Protein AF-A0A839V472-F1 (afdb_monomer_lite)

Organism: NCBI:txid1181271

Sequence (350 aa):
MPCLLGAGALWSADAARAADAAAAIPESALASWHAQIASTAKPGIGCFSATYPSLAWQREVCDEPAQIPFGHPAILTQTRNGHTTIQAESSGGSGLTVGNGADYAAQSAGITKTAVGSFPTVSGVTVTAYDYSLQLNTNITASSPACAADGYSSCYVWQQFIYVTTYYPTSGGSQGPHAFIQNWFFADSSDFNSLGCPSGFEDSGYSYTFNGGSYEGCFGNSSAVSAPKVPATSLASAKLTGASVANGKDTVTFTYSNKAYTVTQSDNTLDIASVWKQSEFNIVGDGGGSAATFNKGSSLTVKIALTDGTTTAPTCLSNAGTTGETNNLTLGKCTASGGSTPSISFTESR

Radius of gyration: 24.03 Å; chains: 1; bounding box: 84×84×68 Å

Structure (mmCIF, N/CA/C/O backbone):
data_AF-A0A839V472-F1
#
_entry.id   AF-A0A839V472-F1
#
loop_
_atom_site.group_PDB
_atom_site.id
_atom_site.type_symbol
_atom_site.label_atom_id
_atom_site.label_alt_id
_atom_site.label_comp_id
_atom_site.label_asym_id
_atom_site.label_entity_id
_atom_site.label_seq_id
_atom_site.pdbx_PDB_ins_code
_atom_site.Cartn_x
_atom_site.Cartn_y
_atom_site.Cartn_z
_atom_site.occupancy
_atom_site.B_iso_or_equiv
_atom_site.auth_seq_id
_atom_site.auth_comp_id
_atom_site.auth_asym_id
_atom_site.auth_atom_id
_atom_site.pdbx_PDB_model_num
ATOM 1 N N . MET A 1 1 ? -64.188 -56.885 40.786 1.00 35.97 1 MET A N 1
ATOM 2 C CA . MET A 1 1 ? -63.101 -57.628 40.107 1.00 35.97 1 MET A CA 1
ATOM 3 C C . MET A 1 1 ? -63.317 -57.503 38.608 1.00 35.97 1 MET A C 1
ATOM 5 O O . MET A 1 1 ? -64.427 -57.843 38.214 1.00 35.97 1 MET A O 1
ATOM 9 N N . PRO A 1 2 ? -62.338 -57.096 37.774 1.00 42.03 2 PRO A N 1
ATOM 10 C CA . PRO A 1 2 ? -61.102 -56.300 37.970 1.00 42.03 2 PRO A CA 1
ATOM 11 C C . PRO A 1 2 ? -61.297 -54.846 37.428 1.00 42.03 2 PRO A C 1
ATOM 13 O O . PRO A 1 2 ? -62.283 -54.599 36.749 1.00 42.03 2 PRO A O 1
ATOM 16 N N . CYS A 1 3 ? -60.586 -53.767 37.792 1.00 36.88 3 CYS A N 1
ATOM 17 C CA . CYS A 1 3 ? -59.160 -53.450 38.011 1.00 36.88 3 CYS A CA 1
ATOM 18 C C . CYS A 1 3 ? -58.335 -53.286 36.714 1.00 36.88 3 CYS A C 1
ATOM 20 O O . CYS A 1 3 ? -58.115 -54.289 36.050 1.00 36.88 3 CYS A O 1
ATOM 22 N N . LEU A 1 4 ? -57.900 -52.045 36.406 1.00 36.66 4 LEU A N 1
ATOM 23 C CA . LEU A 1 4 ? -56.669 -51.589 35.697 1.00 36.66 4 LEU A CA 1
ATOM 24 C C . LEU A 1 4 ? -56.856 -50.085 35.339 1.00 36.66 4 LEU A C 1
ATOM 26 O O . LEU A 1 4 ? -57.744 -49.755 34.562 1.00 36.66 4 LEU A O 1
ATOM 30 N N . LEU A 1 5 ? -56.286 -49.121 36.090 1.00 37.16 5 LEU A N 1
ATOM 31 C CA . LEU A 1 5 ? -54.948 -48.498 35.903 1.00 37.16 5 LEU A CA 1
ATOM 32 C C . LEU A 1 5 ? 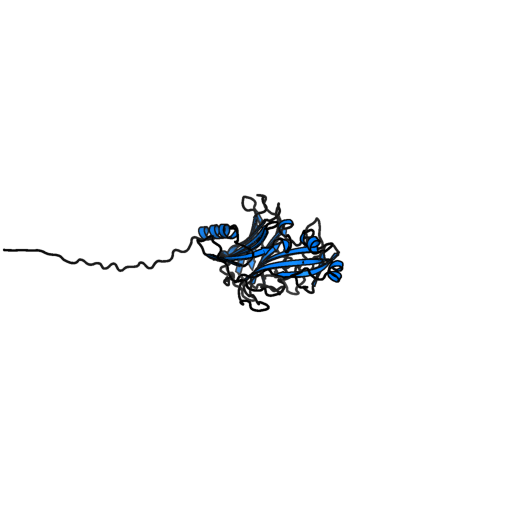-54.789 -47.966 34.459 1.00 37.16 5 LEU A C 1
ATOM 34 O O . LEU A 1 5 ? -54.816 -48.758 33.533 1.00 37.16 5 LEU A O 1
ATOM 38 N N . GLY A 1 6 ? -54.679 -46.675 34.133 1.00 39.19 6 GLY A N 1
ATOM 39 C CA . GLY A 1 6 ? -53.990 -45.562 34.781 1.00 39.19 6 GLY A CA 1
ATOM 40 C C . GLY A 1 6 ? -52.863 -45.096 33.845 1.00 39.19 6 GLY A C 1
ATOM 41 O O . GLY A 1 6 ? -51.883 -45.814 33.709 1.00 39.19 6 GLY A O 1
ATOM 42 N N . ALA A 1 7 ? -52.994 -43.930 33.204 1.00 40.28 7 ALA A N 1
ATOM 43 C CA . ALA A 1 7 ? -51.871 -43.170 32.637 1.00 40.28 7 ALA A CA 1
ATOM 44 C C . ALA A 1 7 ? -52.326 -41.734 32.333 1.00 40.28 7 ALA A C 1
ATOM 46 O O . ALA A 1 7 ? -53.012 -41.476 31.346 1.00 40.28 7 ALA A O 1
ATOM 47 N N . GLY A 1 8 ? -51.969 -40.802 33.217 1.00 37.75 8 GLY A N 1
ATOM 48 C CA . GLY A 1 8 ? -52.041 -39.376 32.923 1.00 37.75 8 GLY A CA 1
ATOM 49 C C . GLY A 1 8 ? -50.936 -39.002 31.941 1.00 37.75 8 GLY A C 1
ATOM 50 O O . GLY A 1 8 ? -49.774 -39.334 32.168 1.00 37.75 8 GLY A O 1
ATOM 51 N N . ALA A 1 9 ? -51.287 -38.305 30.864 1.00 40.94 9 ALA A N 1
ATOM 52 C CA . ALA A 1 9 ? -50.304 -37.598 30.059 1.00 40.94 9 ALA A CA 1
ATOM 53 C C . ALA A 1 9 ? -50.029 -36.250 30.737 1.00 40.94 9 ALA A C 1
ATOM 55 O O . ALA A 1 9 ? -50.834 -35.319 30.689 1.00 40.94 9 ALA A O 1
ATOM 56 N N . LEU A 1 10 ? -48.902 -36.215 31.445 1.00 39.78 10 LEU A N 1
ATOM 57 C CA . LEU A 1 10 ? -48.263 -35.011 31.952 1.00 39.78 10 LEU A CA 1
ATOM 58 C C . LEU A 1 10 ? -47.870 -34.096 30.789 1.00 39.78 10 LEU A C 1
ATOM 60 O O . LEU A 1 10 ? -47.625 -34.535 29.668 1.00 39.78 10 LEU A O 1
ATOM 64 N N . TRP A 1 11 ? -47.835 -32.808 31.096 1.00 42.03 11 TRP A N 1
ATOM 65 C CA . TRP A 1 11 ? -47.524 -31.724 30.184 1.00 42.03 11 TRP A CA 1
ATOM 66 C C . TRP A 1 11 ? -46.157 -31.910 29.519 1.00 42.03 11 TRP A C 1
ATOM 68 O O . TRP A 1 11 ? -45.194 -32.341 30.147 1.00 42.03 11 TRP A O 1
ATOM 78 N N . SER A 1 12 ? -46.041 -31.477 28.269 1.00 39.59 12 SER A N 1
ATOM 79 C CA . SER A 1 12 ? -44.763 -31.027 27.715 1.00 39.59 12 SER A CA 1
ATOM 80 C C . SER A 1 12 ? -45.014 -29.711 26.997 1.00 39.59 12 SER A C 1
ATOM 82 O O . SER A 1 12 ? -45.165 -29.640 25.781 1.00 39.59 12 SER A O 1
ATOM 84 N N . ALA A 1 13 ? -45.138 -28.659 27.804 1.00 48.12 13 ALA A N 1
ATOM 85 C CA . ALA A 1 13 ? -44.849 -27.311 27.362 1.00 48.12 13 ALA A CA 1
ATOM 86 C C . ALA A 1 13 ? -43.323 -27.176 27.337 1.00 48.12 13 ALA A C 1
ATOM 88 O O . ALA A 1 13 ? -42.741 -26.800 28.339 1.00 48.12 13 ALA A O 1
ATOM 89 N N . ASP A 1 14 ? -42.698 -27.526 26.216 1.00 41.81 14 ASP A N 1
ATOM 90 C CA . ASP A 1 14 ? -41.304 -27.176 25.921 1.00 41.81 14 ASP A CA 1
ATOM 91 C C . ASP A 1 14 ? -41.132 -27.030 24.404 1.00 41.81 14 ASP A C 1
ATOM 93 O O . ASP A 1 14 ? -40.399 -27.746 23.733 1.00 41.81 14 ASP A O 1
ATOM 97 N N . ALA A 1 15 ? -41.853 -26.059 23.845 1.00 39.09 15 ALA A N 1
ATOM 98 C CA . ALA A 1 15 ? -41.446 -25.396 22.611 1.00 39.09 15 ALA A CA 1
ATOM 99 C C . ALA A 1 15 ? -40.893 -24.010 22.977 1.00 39.09 15 ALA A C 1
ATOM 101 O O . ALA A 1 15 ? -41.366 -22.977 22.508 1.00 39.09 15 ALA A O 1
ATOM 102 N N . ALA A 1 16 ? -39.927 -23.980 23.897 1.00 36.22 16 ALA A N 1
ATOM 103 C CA . ALA A 1 16 ? -39.205 -22.775 24.263 1.00 36.22 16 ALA A CA 1
ATOM 104 C C . ALA A 1 16 ? -37.823 -22.784 23.597 1.00 36.22 16 ALA A C 1
ATOM 106 O O . ALA A 1 16 ? -36.930 -23.523 23.988 1.00 36.22 16 ALA A O 1
ATOM 107 N N . ARG A 1 17 ? -37.675 -21.892 22.610 1.00 44.50 17 ARG A N 1
ATOM 108 C CA . ARG A 1 17 ? -36.425 -21.236 22.188 1.00 44.50 17 ARG A CA 1
ATOM 109 C C . ARG A 1 17 ? -35.233 -22.158 21.895 1.00 44.50 17 ARG A C 1
ATOM 111 O O . ARG A 1 17 ? -34.309 -22.265 22.688 1.00 44.50 17 ARG A O 1
ATOM 118 N N . ALA A 1 18 ? -35.149 -22.592 20.644 1.00 37.94 18 ALA A N 1
ATOM 119 C CA . ALA A 1 18 ? -33.876 -22.584 19.929 1.00 37.94 18 ALA A CA 1
ATOM 120 C C . ALA A 1 18 ? -33.970 -21.534 18.814 1.00 37.94 18 ALA A C 1
ATOM 122 O O . ALA A 1 18 ? -34.061 -21.843 17.632 1.00 37.94 18 ALA A O 1
ATOM 123 N N . ALA A 1 19 ? -34.039 -20.261 19.211 1.00 37.53 19 ALA A N 1
ATOM 124 C CA . ALA A 1 19 ? -33.525 -19.222 18.335 1.00 37.53 19 ALA A CA 1
ATOM 125 C C . ALA A 1 19 ? -32.007 -19.362 18.435 1.00 37.53 19 ALA A C 1
ATOM 127 O O . ALA A 1 19 ? -31.431 -18.954 19.445 1.00 37.53 19 ALA A O 1
ATOM 128 N N . ASP A 1 20 ? -31.396 -20.018 17.448 1.00 37.34 20 ASP A N 1
ATOM 129 C CA . ASP A 1 20 ? -29.955 -19.964 17.232 1.00 37.34 20 ASP A CA 1
ATOM 130 C C . ASP A 1 20 ? -29.585 -18.488 17.075 1.00 37.34 20 ASP A C 1
ATOM 132 O O . ASP A 1 20 ? -29.710 -17.881 16.010 1.00 37.34 20 ASP A O 1
ATOM 136 N N . ALA A 1 21 ? -29.178 -17.870 18.180 1.00 39.03 21 ALA A N 1
ATOM 137 C CA . ALA A 1 21 ? -28.347 -16.694 18.119 1.00 39.03 21 ALA A CA 1
ATOM 138 C C . ALA A 1 21 ? -27.044 -17.180 17.487 1.00 39.03 21 ALA A C 1
ATOM 140 O O . ALA A 1 21 ? -26.237 -17.810 18.168 1.00 39.03 21 ALA A O 1
ATOM 141 N N . ALA A 1 22 ? -26.872 -16.956 16.182 1.00 46.12 22 ALA A N 1
ATOM 142 C CA . ALA A 1 22 ? -25.586 -17.135 15.528 1.00 46.12 22 ALA A CA 1
ATOM 143 C C . ALA A 1 22 ? -24.548 -16.394 16.379 1.00 46.12 22 ALA A C 1
ATOM 145 O O . ALA A 1 22 ? -24.574 -15.165 16.466 1.00 46.12 22 ALA A O 1
ATOM 146 N N . ALA A 1 23 ? -23.720 -17.145 17.106 1.00 58.69 23 ALA A N 1
ATOM 147 C CA . ALA A 1 23 ? -22.752 -16.561 18.013 1.00 58.69 23 ALA A CA 1
ATOM 148 C C . ALA A 1 23 ? -21.847 -15.631 17.198 1.00 58.69 23 ALA A C 1
ATOM 150 O O . ALA A 1 23 ? -21.310 -16.033 16.162 1.00 58.69 23 ALA A O 1
ATOM 151 N N . ALA A 1 24 ? -21.712 -14.379 17.637 1.00 79.62 24 ALA A N 1
ATOM 152 C CA . ALA A 1 24 ? -20.799 -13.440 17.004 1.00 79.62 24 ALA A CA 1
ATOM 153 C C . ALA A 1 24 ? -19.385 -14.046 16.995 1.00 79.62 24 ALA A C 1
ATOM 155 O O . ALA A 1 24 ? -18.921 -14.560 18.016 1.00 79.62 24 ALA A O 1
ATOM 156 N N . ILE A 1 25 ? -18.717 -14.020 15.839 1.00 85.69 25 ILE A N 1
ATOM 157 C CA . ILE A 1 25 ? -17.367 -14.577 15.699 1.00 85.69 25 ILE A CA 1
ATOM 158 C C . ILE A 1 25 ? -16.429 -13.762 16.605 1.00 85.69 25 ILE A C 1
ATOM 160 O O . ILE A 1 25 ? -16.424 -12.533 16.495 1.00 85.69 25 ILE A O 1
ATOM 164 N N . PRO A 1 26 ? -15.629 -14.399 17.482 1.00 90.44 26 PRO A N 1
ATOM 165 C CA . PRO A 1 26 ? -14.686 -13.674 18.324 1.00 90.44 26 PRO A CA 1
ATOM 166 C C . PRO A 1 26 ? -13.726 -12.824 17.485 1.00 90.44 26 PRO A C 1
ATOM 168 O O . PRO A 1 26 ? -13.141 -13.313 16.516 1.00 90.44 26 PRO A O 1
ATOM 171 N N . GLU A 1 27 ? -13.507 -11.571 17.881 1.00 87.06 27 GLU A N 1
ATOM 172 C CA . GLU A 1 27 ? -12.625 -10.639 17.164 1.00 87.06 27 GLU A CA 1
ATOM 173 C C . GLU A 1 27 ? -11.202 -11.194 17.004 1.00 87.06 27 GLU A C 1
ATOM 175 O O . GLU A 1 27 ? -10.600 -11.090 15.936 1.00 87.06 27 GLU A O 1
ATOM 180 N N . SER A 1 28 ? -10.687 -11.883 18.026 1.00 90.06 28 SER A N 1
ATOM 181 C CA . SER A 1 28 ? -9.382 -12.551 17.973 1.00 90.06 28 SER A CA 1
ATOM 182 C C . SER A 1 28 ? -9.322 -13.671 16.927 1.00 90.06 28 SER A C 1
ATOM 184 O O . SER A 1 28 ? -8.286 -13.855 16.283 1.00 90.06 28 SER A O 1
ATOM 186 N N . ALA A 1 29 ? -10.428 -14.389 16.708 1.00 94.00 29 ALA A N 1
ATOM 187 C CA . ALA A 1 29 ? -10.523 -15.421 15.681 1.00 94.00 29 ALA A CA 1
ATOM 188 C C . ALA A 1 29 ? -10.538 -14.804 14.275 1.00 94.00 29 ALA A C 1
ATOM 190 O O . ALA A 1 29 ? -9.833 -15.297 13.395 1.00 94.00 29 AL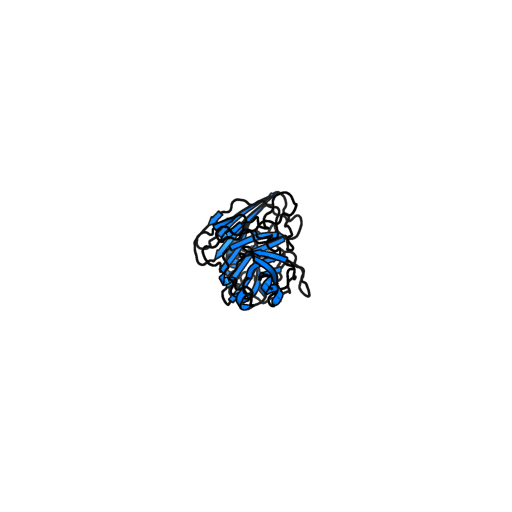A A O 1
ATOM 191 N N . LEU A 1 30 ? -11.264 -13.697 14.077 1.00 94.06 30 LEU A N 1
ATOM 192 C CA . LEU A 1 30 ? -11.241 -12.944 12.816 1.00 94.06 30 LEU A CA 1
ATOM 193 C C . LEU A 1 30 ? -9.862 -12.344 12.541 1.00 94.06 30 LEU A C 1
ATOM 195 O O . LEU A 1 30 ? -9.348 -12.487 11.437 1.00 94.06 30 LEU A O 1
ATOM 199 N N . ALA A 1 31 ? -9.221 -11.743 13.545 1.00 92.44 31 ALA A N 1
ATOM 200 C CA . ALA A 1 31 ? -7.889 -11.169 13.403 1.00 92.44 31 ALA A CA 1
ATOM 201 C C . ALA A 1 31 ? -6.844 -12.226 13.011 1.00 92.44 31 ALA A C 1
ATOM 203 O O . ALA A 1 31 ? -6.008 -11.960 12.143 1.00 92.44 31 ALA A O 1
ATOM 204 N N . SER A 1 32 ? -6.911 -13.418 13.617 1.00 95.12 32 SER A N 1
ATOM 205 C CA . SER A 1 32 ? -6.059 -14.556 13.255 1.00 95.12 32 SER A CA 1
ATOM 206 C C . SER A 1 32 ? -6.368 -15.068 11.848 1.00 95.12 32 SER A C 1
ATOM 208 O O . SER A 1 32 ? -5.450 -15.278 11.057 1.00 95.12 32 SER A O 1
ATOM 210 N N . TRP A 1 33 ? -7.650 -15.207 11.502 1.00 97.56 33 TRP A N 1
ATOM 211 C CA . TRP A 1 33 ? -8.065 -15.635 10.171 1.00 97.56 33 TRP A CA 1
ATOM 212 C C . TRP A 1 33 ? -7.627 -14.649 9.083 1.00 97.56 33 TRP A C 1
ATOM 214 O O . TRP A 1 33 ? -7.091 -15.098 8.079 1.00 97.56 33 TRP A O 1
ATOM 224 N N . HIS A 1 34 ? -7.741 -13.330 9.292 1.00 97.00 34 HIS A N 1
ATOM 225 C CA . HIS A 1 34 ? -7.233 -12.309 8.359 1.00 97.00 34 HIS A CA 1
ATOM 226 C C . HIS A 1 34 ? -5.738 -12.475 8.079 1.00 97.00 34 HIS A C 1
ATOM 228 O O . HIS A 1 34 ? -5.319 -12.415 6.927 1.00 97.00 34 HIS A O 1
ATOM 234 N N . ALA A 1 35 ? -4.933 -12.715 9.118 1.00 95.00 35 ALA A N 1
ATOM 235 C CA . ALA A 1 35 ? -3.497 -12.936 8.954 1.00 95.00 35 ALA A CA 1
ATOM 236 C C . ALA A 1 35 ? -3.199 -14.237 8.180 1.00 95.00 35 ALA A C 1
ATOM 238 O O . ALA A 1 35 ? -2.324 -14.272 7.310 1.00 95.00 35 ALA A O 1
ATOM 239 N N . GLN A 1 36 ? -3.952 -15.304 8.457 1.00 97.06 36 GLN A N 1
ATOM 240 C CA . GLN A 1 36 ? -3.800 -16.592 7.778 1.00 97.06 36 GLN A CA 1
ATOM 241 C C . GLN A 1 36 ? -4.255 -16.533 6.315 1.00 97.06 36 GLN A C 1
ATOM 243 O O . GLN A 1 36 ? -3.524 -16.972 5.430 1.00 97.06 36 GLN A O 1
ATOM 248 N N . ILE A 1 37 ? -5.421 -15.954 6.017 1.00 97.88 37 ILE A N 1
ATOM 249 C CA . ILE A 1 37 ? -5.928 -15.872 4.641 1.00 97.88 37 ILE A CA 1
ATOM 250 C C . ILE A 1 37 ? -5.031 -14.974 3.781 1.00 97.88 37 ILE A C 1
ATOM 252 O O . ILE A 1 37 ? -4.690 -15.350 2.662 1.00 97.88 37 ILE A O 1
ATOM 256 N N . ALA A 1 38 ? -4.536 -13.852 4.320 1.00 95.69 38 ALA A N 1
ATOM 257 C CA . ALA A 1 38 ? -3.613 -12.971 3.605 1.00 95.69 38 ALA A CA 1
ATOM 258 C C . ALA A 1 38 ? -2.273 -13.651 3.265 1.00 95.69 38 ALA A C 1
ATOM 260 O O . ALA A 1 38 ? -1.707 -13.372 2.210 1.00 95.69 38 ALA A O 1
ATOM 261 N N . SER A 1 39 ? -1.795 -14.584 4.095 1.00 94.44 39 SER A N 1
ATOM 262 C CA . SER A 1 39 ? -0.573 -15.365 3.832 1.00 94.44 39 SER A CA 1
ATOM 263 C C . SER A 1 39 ? -0.819 -16.662 3.050 1.00 94.44 39 SER A C 1
ATOM 265 O O . SER A 1 39 ? 0.125 -17.260 2.534 1.00 94.44 39 SER A O 1
ATOM 267 N N . THR A 1 40 ? -2.076 -17.087 2.903 1.00 96.62 40 THR A N 1
ATOM 268 C CA . THR A 1 40 ? -2.431 -18.289 2.142 1.00 96.62 40 THR A CA 1
ATOM 269 C C . THR A 1 40 ? -2.154 -18.078 0.654 1.00 96.62 40 THR A C 1
ATOM 271 O O . THR A 1 40 ? -2.543 -17.058 0.076 1.00 96.62 40 THR A O 1
ATOM 274 N N . ALA A 1 41 ? -1.493 -19.056 0.028 1.00 94.25 41 ALA A N 1
ATOM 275 C CA . ALA A 1 41 ? -1.113 -19.012 -1.380 1.00 94.25 41 ALA A CA 1
ATOM 276 C C . ALA A 1 41 ? -2.332 -18.812 -2.296 1.00 94.25 41 ALA A C 1
ATOM 278 O O . ALA A 1 41 ? -3.347 -19.498 -2.162 1.00 94.25 41 ALA A O 1
ATOM 279 N N . LYS A 1 42 ? -2.222 -17.876 -3.247 1.00 93.88 42 LYS A N 1
ATOM 280 C CA . LYS A 1 42 ? -3.294 -17.574 -4.204 1.00 93.88 42 LYS A CA 1
ATOM 281 C C . LYS A 1 42 ? -3.200 -18.512 -5.415 1.00 93.88 42 LYS A C 1
ATOM 283 O O . LYS A 1 42 ? -2.089 -18.685 -5.932 1.00 93.88 42 LYS A O 1
ATOM 288 N N . PRO A 1 43 ? -4.323 -19.056 -5.930 1.00 92.38 43 PRO A N 1
ATOM 289 C CA . PRO A 1 43 ? -4.309 -20.078 -6.984 1.00 92.38 43 PRO A CA 1
ATOM 290 C C . PRO A 1 43 ? -3.633 -19.679 -8.305 1.00 92.38 43 PRO A C 1
ATOM 292 O O . PRO A 1 43 ? -3.183 -20.539 -9.051 1.00 92.38 43 PRO A O 1
ATOM 295 N N . GLY A 1 44 ? -3.565 -18.389 -8.632 1.00 94.00 44 GLY A N 1
ATOM 296 C CA . GLY A 1 44 ? -3.084 -17.904 -9.928 1.00 94.00 44 GLY A CA 1
ATOM 297 C C . GLY A 1 44 ? -2.994 -16.384 -9.947 1.00 94.00 44 GLY A C 1
ATOM 298 O O . GLY A 1 44 ? -3.076 -15.790 -8.875 1.00 94.00 44 GLY A O 1
ATOM 299 N N . ILE A 1 45 ? -2.776 -15.805 -11.126 1.00 96.00 45 ILE A N 1
ATOM 300 C CA . ILE A 1 45 ? -3.089 -14.395 -11.400 1.00 96.00 45 ILE A CA 1
ATOM 301 C C . ILE A 1 45 ? -4.620 -14.264 -11.502 1.00 96.00 45 ILE A C 1
ATOM 303 O O . ILE A 1 45 ? -5.296 -15.205 -11.945 1.00 96.00 45 ILE A O 1
ATOM 307 N N . GLY A 1 46 ? -5.165 -13.132 -11.062 1.00 96.38 46 GLY A N 1
ATOM 308 C CA . GLY A 1 46 ? -6.597 -12.827 -11.091 1.00 96.38 46 GLY A CA 1
ATOM 309 C C . GLY A 1 46 ? -7.205 -12.581 -9.711 1.00 96.38 46 GLY A C 1
ATOM 310 O O . GLY A 1 46 ? -6.487 -12.335 -8.737 1.00 96.38 46 GLY A O 1
ATOM 311 N N . CYS A 1 47 ? -8.535 -12.645 -9.661 1.00 97.75 47 CYS A N 1
ATOM 312 C CA . CYS A 1 47 ? -9.356 -12.195 -8.542 1.00 97.75 47 CYS A CA 1
ATOM 313 C C . CYS A 1 47 ? -9.942 -13.369 -7.762 1.00 97.75 47 CYS A C 1
ATOM 315 O O . CYS A 1 47 ? -10.370 -14.375 -8.340 1.00 97.75 47 CYS A O 1
ATOM 317 N N . PHE A 1 48 ? -9.949 -13.244 -6.438 1.00 98.31 48 PHE A N 1
ATOM 318 C CA . PHE A 1 48 ? -10.431 -14.287 -5.545 1.00 98.31 48 PHE A CA 1
ATOM 319 C C . PHE A 1 48 ? -11.100 -13.705 -4.302 1.00 98.31 48 PHE A C 1
ATOM 321 O O . PHE A 1 48 ? -10.756 -12.613 -3.846 1.00 98.31 48 PHE A O 1
ATOM 328 N N . SER A 1 49 ? -11.999 -14.481 -3.702 1.00 98.25 49 SER A N 1
ATOM 329 C CA . SER A 1 49 ? -12.578 -14.191 -2.395 1.00 98.25 49 SER A CA 1
ATOM 330 C C . SER A 1 49 ? -12.503 -15.395 -1.458 1.00 98.25 49 SER A C 1
ATOM 332 O O . SER A 1 49 ? -12.307 -16.538 -1.876 1.00 98.25 49 SER A O 1
ATOM 334 N N . ALA A 1 50 ? -12.622 -15.147 -0.160 1.00 98.31 50 ALA A N 1
ATOM 335 C CA . ALA A 1 50 ? -12.765 -16.184 0.852 1.00 98.31 50 ALA A CA 1
ATOM 336 C C . ALA A 1 50 ? -13.677 -15.695 1.980 1.00 98.31 50 ALA A C 1
ATOM 338 O O . ALA A 1 50 ? -13.797 -14.496 2.235 1.00 98.31 50 ALA A O 1
ATOM 339 N N . THR A 1 51 ? -14.327 -16.634 2.667 1.00 97.88 51 THR A N 1
ATOM 340 C CA . THR A 1 51 ? -15.202 -16.352 3.813 1.00 97.88 51 THR A CA 1
ATOM 341 C C . THR A 1 51 ? -14.810 -17.244 4.987 1.00 97.88 51 THR A C 1
ATOM 343 O O . THR A 1 51 ? -14.618 -18.450 4.818 1.00 97.88 51 THR A O 1
ATOM 346 N N . TYR A 1 52 ? -14.704 -16.654 6.178 1.00 96.75 52 TYR A N 1
ATOM 347 C CA . TYR A 1 52 ? -14.426 -17.368 7.423 1.00 96.75 52 TYR A CA 1
ATOM 348 C C . TYR A 1 52 ? -15.416 -18.532 7.632 1.00 96.75 52 TYR A C 1
ATOM 350 O O . TYR A 1 52 ? -16.610 -18.362 7.374 1.00 96.75 52 TYR A O 1
ATOM 358 N N . PRO A 1 53 ? -14.969 -19.692 8.149 1.00 96.25 53 PRO A N 1
ATOM 359 C CA . PRO A 1 53 ? -13.610 -19.993 8.618 1.00 96.25 53 PRO A CA 1
ATOM 360 C C . PRO A 1 53 ? -12.664 -20.519 7.529 1.00 96.25 53 PRO A C 1
ATOM 362 O O . PRO A 1 53 ? -11.534 -20.895 7.834 1.00 96.25 53 PRO A O 1
ATOM 365 N N . SER A 1 54 ? -13.101 -20.582 6.269 1.00 97.25 54 SER A N 1
ATOM 366 C CA . SER A 1 54 ? -12.314 -21.177 5.188 1.00 97.25 54 SER A CA 1
ATOM 367 C C . SER A 1 54 ? -11.071 -20.351 4.859 1.00 97.25 54 SER A C 1
ATOM 369 O O . SER A 1 54 ? -11.134 -19.125 4.786 1.00 97.25 54 SER A O 1
ATOM 371 N N . LEU A 1 55 ? -9.953 -21.030 4.598 1.00 97.31 55 LEU A N 1
ATOM 372 C CA . LEU A 1 55 ? -8.754 -20.437 3.995 1.00 97.31 55 LEU A CA 1
ATOM 373 C C . LEU A 1 55 ? -8.671 -20.688 2.478 1.00 97.31 55 LEU A C 1
ATOM 375 O O . LEU A 1 55 ? -7.697 -20.316 1.833 1.00 97.31 55 LEU A O 1
ATOM 379 N N . ALA A 1 56 ? -9.680 -21.338 1.893 1.00 97.38 56 ALA A N 1
ATOM 380 C CA . ALA A 1 56 ? -9.689 -21.660 0.474 1.00 97.38 56 ALA A CA 1
ATOM 381 C C . ALA A 1 56 ? -10.203 -20.481 -0.361 1.00 97.38 56 ALA A C 1
ATOM 383 O O . ALA A 1 56 ? -11.382 -20.124 -0.285 1.00 97.38 56 ALA A O 1
ATOM 384 N N . TRP A 1 57 ? -9.324 -19.940 -1.203 1.00 98.12 57 TRP A N 1
ATOM 385 C CA . TRP A 1 57 ? -9.656 -18.929 -2.202 1.00 98.12 57 TRP A CA 1
ATOM 386 C C . TRP A 1 57 ? -10.623 -19.474 -3.257 1.00 98.12 57 TRP A C 1
ATOM 388 O O . TRP A 1 57 ? -10.337 -20.471 -3.922 1.00 98.12 57 TRP A O 1
ATOM 398 N N . GLN A 1 58 ? -11.748 -18.791 -3.428 1.00 98.00 58 GLN A N 1
ATOM 399 C CA . GLN A 1 58 ? -12.703 -18.999 -4.510 1.00 98.00 58 GLN A CA 1
ATOM 400 C C . GLN A 1 58 ? -12.412 -18.002 -5.623 1.00 98.00 58 GLN A C 1
ATOM 402 O O . GLN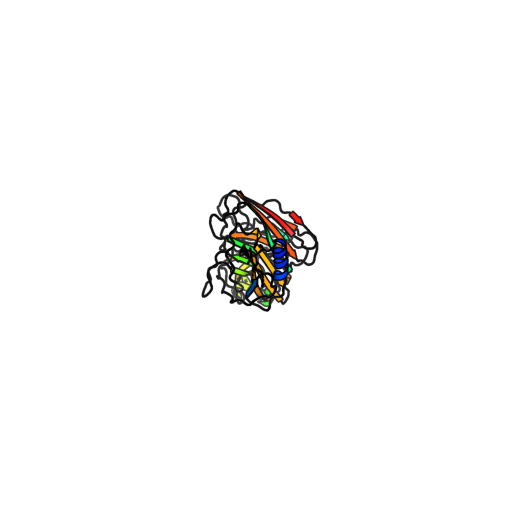 A 1 58 ? -12.153 -16.835 -5.348 1.00 98.00 58 GLN A O 1
ATOM 407 N N . ARG A 1 59 ? -12.409 -18.462 -6.875 1.00 97.56 59 ARG A N 1
ATOM 408 C CA . ARG A 1 59 ? -12.179 -17.591 -8.031 1.00 97.56 59 ARG A CA 1
ATOM 409 C C . ARG A 1 59 ? -13.374 -16.662 -8.226 1.00 97.56 59 ARG A C 1
ATOM 411 O O . ARG A 1 59 ? -14.504 -17.132 -8.247 1.00 97.56 59 ARG A O 1
ATOM 418 N N . GLU A 1 60 ? -13.082 -15.387 -8.442 1.00 95.75 60 GLU A N 1
ATOM 419 C CA . GLU A 1 60 ? -14.052 -14.359 -8.809 1.00 95.75 60 GLU A CA 1
ATOM 420 C C . GLU A 1 60 ? -13.836 -13.917 -10.258 1.00 95.75 60 GLU A C 1
ATOM 422 O O . GLU A 1 60 ? -12.769 -14.139 -10.847 1.00 95.75 60 GLU A O 1
ATOM 427 N N . VAL A 1 61 ? -14.854 -13.279 -10.831 1.00 92.31 61 VAL A N 1
ATOM 428 C CA . VAL A 1 61 ? -14.684 -12.506 -12.063 1.00 92.31 61 VAL A CA 1
ATOM 429 C C . VAL A 1 61 ? -13.952 -11.219 -11.700 1.00 92.31 61 VAL A C 1
ATOM 431 O O . VAL A 1 61 ? -14.305 -10.557 -10.728 1.00 92.31 61 VAL A O 1
ATOM 434 N N . CYS A 1 62 ? -12.904 -10.906 -12.453 1.00 93.31 62 CYS A N 1
ATOM 435 C CA . CYS A 1 62 ? -12.227 -9.628 -12.326 1.00 93.31 62 CYS A CA 1
ATOM 436 C C . CYS A 1 62 ? -12.990 -8.539 -13.076 1.00 93.31 62 CYS A C 1
ATOM 438 O O . CYS A 1 62 ? -13.456 -8.780 -14.190 1.00 93.31 62 CYS A O 1
ATOM 440 N N . ASP A 1 63 ? -13.037 -7.348 -12.493 1.00 89.38 63 ASP A N 1
ATOM 441 C CA . ASP A 1 63 ? -13.474 -6.131 -13.166 1.00 89.38 63 ASP A CA 1
ATOM 442 C C . ASP A 1 63 ? -12.274 -5.403 -13.798 1.00 89.38 63 ASP A C 1
ATOM 444 O O . ASP A 1 63 ? -11.122 -5.574 -13.378 1.00 89.38 63 ASP A O 1
ATOM 448 N N . GLU A 1 64 ? -12.556 -4.577 -14.807 1.00 80.94 64 GLU A N 1
ATOM 449 C CA . GLU A 1 64 ? -11.569 -3.709 -15.460 1.00 80.94 64 GLU A CA 1
ATOM 450 C C . GLU A 1 64 ? -11.453 -2.363 -14.718 1.00 80.94 64 GLU A C 1
ATOM 452 O O . GLU A 1 64 ? -12.481 -1.704 -14.511 1.00 80.94 64 GLU A O 1
ATOM 457 N N . PRO A 1 65 ? -10.242 -1.953 -14.290 1.00 68.50 65 PRO A N 1
ATOM 458 C CA . PRO A 1 65 ? -9.940 -0.668 -13.648 1.00 68.50 65 PRO A CA 1
ATOM 459 C C . PRO A 1 65 ? -10.532 0.541 -14.331 1.00 68.50 65 PRO A C 1
ATOM 461 O O . PRO A 1 65 ? -10.453 0.701 -15.548 1.00 68.50 65 PRO A O 1
ATOM 464 N N . ALA A 1 66 ? -11.011 1.472 -13.508 1.00 64.50 66 ALA A N 1
ATOM 465 C CA . ALA A 1 66 ? -10.995 2.870 -13.891 1.00 64.50 66 ALA A CA 1
ATOM 466 C C . ALA A 1 66 ? -9.553 3.243 -14.278 1.00 64.50 66 ALA A C 1
ATOM 468 O O . ALA A 1 66 ? -8.662 3.163 -13.435 1.00 64.50 66 ALA A O 1
ATOM 469 N N . GLN A 1 67 ? -9.310 3.665 -15.519 1.00 65.69 67 GLN A N 1
ATOM 470 C CA . GLN A 1 67 ? -8.025 4.244 -15.932 1.00 65.69 67 GLN A CA 1
ATOM 471 C C . GLN A 1 67 ? -7.952 5.701 -15.459 1.00 65.69 67 GLN A C 1
ATOM 473 O O . GLN A 1 67 ? -7.891 6.643 -16.242 1.00 65.69 67 GLN A O 1
ATOM 478 N N . ILE A 1 68 ? -8.079 5.888 -14.145 1.00 66.44 68 ILE A N 1
ATOM 479 C CA . ILE A 1 68 ? -7.887 7.172 -13.483 1.00 66.44 68 ILE A CA 1
ATOM 480 C C . ILE A 1 68 ? -6.665 7.006 -12.579 1.00 66.44 68 ILE A C 1
ATOM 482 O O . ILE A 1 68 ? -6.637 6.068 -11.769 1.00 66.44 68 ILE A O 1
ATOM 486 N N . PRO A 1 69 ? -5.656 7.882 -12.695 1.00 64.62 69 PRO A N 1
ATOM 487 C CA . PRO A 1 69 ? -4.560 7.891 -11.746 1.00 64.62 69 PRO A CA 1
ATOM 488 C C . PRO A 1 69 ? -5.108 8.233 -10.354 1.00 64.62 69 PRO A C 1
ATOM 490 O O . PRO A 1 69 ? -5.744 9.272 -10.146 1.00 64.62 69 PRO A O 1
ATOM 493 N N . PHE A 1 70 ? -4.877 7.339 -9.396 1.00 70.38 70 PHE A N 1
ATOM 494 C CA . PHE A 1 70 ? -4.928 7.691 -7.986 1.00 70.38 70 PHE A CA 1
ATOM 495 C C . PHE A 1 70 ? -3.701 8.566 -7.737 1.00 70.38 70 PHE A C 1
ATOM 497 O O . PHE A 1 70 ? -2.636 8.339 -8.304 1.00 70.38 70 PHE A O 1
ATOM 504 N N . GLY A 1 71 ? -3.921 9.655 -7.018 1.00 60.78 71 GLY A N 1
ATOM 505 C CA . GLY A 1 71 ? -3.143 10.880 -6.990 1.00 60.78 71 GLY A CA 1
ATOM 506 C C . GLY A 1 71 ? -1.659 10.603 -7.040 1.00 60.78 71 GLY A C 1
ATOM 507 O O . GLY A 1 71 ? -1.098 9.959 -6.152 1.00 60.78 71 GLY A O 1
ATOM 508 N N . HIS A 1 72 ? -1.037 11.105 -8.101 1.00 59.84 72 HIS A N 1
ATOM 509 C CA . HIS A 1 72 ? 0.399 11.032 -8.255 1.00 59.84 72 HIS A CA 1
ATOM 510 C C . HIS A 1 72 ? 1.091 11.817 -7.133 1.00 59.84 72 HIS A C 1
ATOM 512 O O . HIS A 1 72 ? 0.534 12.803 -6.637 1.00 59.84 72 HIS A O 1
ATOM 518 N N . PRO A 1 73 ? 2.316 11.431 -6.745 1.00 54.88 73 PRO A N 1
ATOM 519 C CA . PRO A 1 73 ? 3.090 12.190 -5.777 1.00 54.88 73 PRO A CA 1
ATOM 520 C C . PRO A 1 73 ? 3.198 13.649 -6.225 1.00 54.88 73 PRO A C 1
ATOM 522 O O . PRO A 1 73 ? 3.558 13.933 -7.371 1.00 54.88 73 PRO A O 1
ATOM 525 N N . ALA A 1 74 ? 2.890 14.571 -5.315 1.00 47.41 74 ALA A N 1
ATOM 526 C CA . ALA A 1 74 ? 3.188 15.976 -5.518 1.00 47.41 74 ALA A CA 1
ATOM 527 C C . ALA A 1 74 ? 4.687 16.189 -5.734 1.00 47.41 74 ALA A C 1
ATOM 529 O O . ALA A 1 74 ? 5.521 15.514 -5.125 1.00 47.41 74 ALA A O 1
ATOM 530 N N . ILE A 1 75 ? 4.987 17.139 -6.620 1.00 50.12 75 ILE A N 1
ATOM 531 C CA . ILE A 1 75 ? 6.311 17.628 -7.025 1.00 50.12 75 ILE A CA 1
ATOM 532 C C . ILE A 1 75 ? 7.437 17.222 -6.054 1.00 50.12 75 ILE A C 1
ATOM 534 O O . ILE A 1 75 ? 7.580 17.723 -4.936 1.00 50.12 75 ILE A O 1
ATOM 538 N N . LEU A 1 76 ? 8.286 16.308 -6.515 1.00 51.28 76 LEU A N 1
ATOM 539 C CA . LEU A 1 76 ? 9.371 15.741 -5.725 1.00 51.28 76 LEU A CA 1
ATOM 540 C C . LEU A 1 76 ? 10.616 16.628 -5.792 1.00 51.28 76 LEU A C 1
ATOM 542 O O . LEU A 1 76 ? 11.447 16.496 -6.687 1.00 51.28 76 LEU A O 1
ATOM 546 N N . THR A 1 77 ? 10.797 17.518 -4.815 1.00 41.38 77 THR A N 1
ATOM 547 C CA . THR A 1 77 ? 12.046 18.286 -4.697 1.00 41.38 77 THR A CA 1
ATOM 548 C C . THR A 1 77 ? 13.031 17.624 -3.722 1.00 41.38 77 THR A C 1
ATOM 550 O O . THR A 1 77 ? 12.992 17.856 -2.518 1.00 41.38 77 THR A O 1
ATOM 553 N N . GLN A 1 78 ? 13.980 16.883 -4.308 1.00 45.75 78 GLN A N 1
ATOM 554 C CA . GLN A 1 78 ? 15.343 16.556 -3.842 1.00 45.75 78 GLN A CA 1
ATOM 555 C C . GLN A 1 78 ? 15.548 15.691 -2.576 1.00 45.75 78 GLN A C 1
ATOM 557 O O . GLN A 1 78 ? 14.939 15.869 -1.532 1.00 45.75 78 GLN A O 1
ATOM 562 N N . THR A 1 79 ? 16.534 14.795 -2.678 1.00 38.72 79 THR A N 1
ATOM 563 C CA . THR A 1 79 ? 17.145 13.951 -1.642 1.00 38.72 79 THR A CA 1
ATOM 564 C C . THR A 1 79 ? 18.154 14.724 -0.777 1.00 38.72 79 THR A C 1
ATOM 566 O O . THR A 1 79 ? 19.077 15.353 -1.290 1.00 38.72 79 THR A O 1
ATOM 569 N N . ARG A 1 80 ? 18.094 14.566 0.552 1.00 34.81 80 ARG A N 1
ATOM 570 C CA . ARG A 1 80 ? 19.296 14.612 1.411 1.00 34.81 80 ARG A CA 1
ATOM 571 C C . ARG A 1 80 ? 19.519 13.210 1.981 1.00 34.81 80 ARG A C 1
ATOM 573 O O . ARG A 1 80 ? 18.634 12.662 2.626 1.00 34.81 80 ARG A O 1
ATOM 580 N N . ASN A 1 81 ? 20.695 12.630 1.730 1.00 36.25 81 ASN A N 1
ATOM 581 C CA . ASN A 1 81 ? 21.144 11.322 2.246 1.00 36.25 81 ASN A CA 1
ATOM 582 C C . ASN A 1 81 ? 20.406 10.070 1.715 1.00 36.25 81 ASN A C 1
ATOM 584 O O . ASN A 1 81 ? 20.284 9.087 2.436 1.00 36.25 81 ASN A O 1
ATOM 588 N N . GLY A 1 82 ? 19.934 10.072 0.462 1.00 41.56 82 GLY A N 1
ATOM 589 C CA . GLY A 1 82 ? 19.308 8.883 -0.148 1.00 41.56 82 GLY A CA 1
ATOM 590 C C . GLY A 1 82 ? 17.847 8.634 0.252 1.00 41.56 82 GLY A C 1
ATOM 591 O O . GLY A 1 82 ? 17.302 7.582 -0.070 1.00 41.56 82 GLY A O 1
ATOM 592 N N . HIS A 1 83 ? 17.206 9.601 0.916 1.00 46.00 83 HIS A N 1
ATOM 593 C CA . HIS A 1 83 ? 15.769 9.613 1.197 1.00 46.00 83 HIS A CA 1
ATOM 594 C C . HIS A 1 83 ? 15.033 10.565 0.245 1.00 46.00 83 HIS A C 1
ATOM 596 O O . HIS A 1 83 ? 15.395 11.739 0.165 1.00 46.00 83 HIS A O 1
ATOM 602 N N . THR A 1 84 ? 14.008 10.080 -0.458 1.00 49.72 84 THR A N 1
ATOM 603 C CA . THR A 1 84 ? 13.098 10.918 -1.256 1.00 49.72 84 THR A CA 1
ATOM 604 C C . THR A 1 84 ? 12.212 11.724 -0.306 1.00 49.72 84 THR A C 1
ATOM 606 O O . THR A 1 84 ? 11.412 11.140 0.419 1.00 49.72 84 THR A O 1
ATOM 609 N N . THR A 1 85 ? 12.363 13.050 -0.270 1.00 44.34 85 THR A N 1
ATOM 610 C CA . THR A 1 85 ? 11.392 13.942 0.384 1.00 44.34 85 THR A CA 1
ATOM 611 C C . THR A 1 85 ? 10.377 14.427 -0.639 1.00 44.34 85 THR A C 1
ATOM 613 O O . THR A 1 85 ? 10.755 14.922 -1.700 1.00 44.34 85 THR A O 1
ATOM 616 N N . ILE A 1 86 ? 9.096 14.274 -0.311 1.00 53.00 86 ILE A N 1
ATOM 617 C CA . ILE A 1 86 ? 7.971 14.696 -1.148 1.00 53.00 86 ILE A CA 1
ATOM 618 C C . ILE A 1 86 ? 7.582 16.097 -0.698 1.00 53.00 86 ILE A C 1
ATOM 620 O O . ILE A 1 86 ? 7.320 16.312 0.487 1.00 53.00 86 ILE A O 1
ATOM 624 N N . GLN A 1 87 ? 7.623 17.079 -1.603 1.00 47.75 87 GLN A N 1
ATOM 625 C CA . GLN A 1 87 ? 7.081 18.392 -1.275 1.00 47.75 87 GLN A CA 1
ATOM 626 C C . GLN A 1 87 ? 5.590 18.364 -1.565 1.00 47.75 87 GLN A C 1
ATOM 628 O O . GLN A 1 87 ? 5.189 18.101 -2.691 1.00 47.75 87 GLN A O 1
ATOM 633 N N . ALA A 1 88 ? 4.783 18.640 -0.542 1.00 49.81 88 ALA A N 1
ATOM 634 C CA . ALA A 1 88 ? 3.349 18.798 -0.714 1.00 49.81 88 ALA A CA 1
ATOM 635 C C . ALA A 1 88 ? 3.073 19.849 -1.796 1.00 49.81 88 ALA A C 1
ATOM 637 O O . ALA A 1 88 ? 3.583 20.972 -1.718 1.00 49.81 88 ALA A O 1
ATOM 638 N N . GLU A 1 89 ? 2.259 19.502 -2.791 1.00 47.06 89 GLU A N 1
ATOM 639 C CA . GLU A 1 89 ? 1.743 20.491 -3.728 1.00 47.06 89 GLU A CA 1
ATOM 640 C C . GLU A 1 89 ? 0.926 21.492 -2.918 1.00 47.06 89 GLU A C 1
ATOM 642 O O . GLU A 1 89 ? 0.080 21.109 -2.105 1.00 47.06 89 GLU A O 1
ATOM 647 N N . SER A 1 90 ? 1.203 22.785 -3.094 1.00 42.62 90 SER A N 1
ATOM 648 C CA . SER A 1 90 ? 0.474 23.840 -2.399 1.00 42.62 90 SER A CA 1
ATOM 649 C C . SER A 1 90 ? -0.957 23.910 -2.926 1.00 42.62 90 SER A C 1
ATOM 651 O O . SER A 1 90 ? -1.294 24.771 -3.737 1.00 42.62 90 SER A O 1
ATOM 653 N N . SER A 1 91 ? -1.824 23.020 -2.451 1.00 41.25 91 SER A N 1
ATOM 654 C CA . SER A 1 91 ? -3.265 23.201 -2.527 1.00 41.25 91 SER A CA 1
ATOM 655 C C . SER A 1 91 ? -3.590 24.443 -1.700 1.00 41.25 91 SER A C 1
ATOM 657 O O . SER A 1 91 ? -3.291 24.479 -0.506 1.00 41.25 91 SER A O 1
ATOM 659 N N . GLY A 1 92 ? -4.152 25.480 -2.321 1.00 36.62 92 GLY A N 1
ATOM 660 C CA . GLY A 1 92 ? -4.492 26.769 -1.699 1.00 36.62 92 GLY A CA 1
ATOM 661 C C . GLY A 1 92 ? -5.604 26.712 -0.638 1.00 36.62 92 GLY A C 1
ATOM 662 O O . GLY A 1 92 ? -6.438 27.612 -0.580 1.00 36.62 92 GLY A O 1
ATOM 663 N N . GLY A 1 93 ? -5.643 25.662 0.184 1.00 37.31 93 GLY A N 1
ATOM 664 C CA . GLY A 1 93 ? -6.557 25.460 1.300 1.00 37.31 93 GLY A CA 1
ATOM 665 C C . GLY A 1 93 ? -5.813 25.502 2.634 1.00 37.31 93 GLY A C 1
ATOM 666 O O . GLY A 1 93 ? -4.798 24.846 2.839 1.00 37.31 93 GLY A O 1
ATOM 667 N N . SER A 1 94 ? -6.321 26.308 3.556 1.00 38.09 94 SER A N 1
ATOM 668 C CA . SER A 1 94 ? -5.784 26.510 4.897 1.00 38.09 94 SER A CA 1
ATOM 669 C C . SER A 1 94 ? -5.953 25.283 5.810 1.00 38.09 94 SER A C 1
ATOM 671 O O . SER A 1 94 ? -7.079 24.987 6.198 1.00 38.09 94 SER A O 1
ATOM 673 N N . GLY A 1 95 ? -4.838 24.697 6.261 1.00 52.12 95 GLY A N 1
ATOM 674 C CA . GLY A 1 95 ? -4.700 24.026 7.563 1.00 52.12 95 GLY A CA 1
ATOM 675 C C . GLY A 1 95 ? -5.259 22.600 7.693 1.00 52.12 95 GLY A C 1
ATOM 676 O O . GLY A 1 95 ? -6.446 22.375 7.496 1.00 52.12 95 GLY A O 1
ATOM 677 N N . LEU A 1 96 ? -4.399 21.694 8.183 1.00 52.84 96 LEU A N 1
ATOM 678 C CA . LEU A 1 96 ? -4.652 20.273 8.487 1.00 52.84 96 LEU A CA 1
ATOM 679 C C . LEU A 1 96 ? -4.892 19.405 7.244 1.00 52.84 96 LEU A C 1
ATOM 681 O O . LEU A 1 96 ? -6.023 19.235 6.793 1.00 52.84 96 LEU A O 1
ATOM 685 N N . THR A 1 97 ? -3.800 18.831 6.743 1.00 72.19 97 THR A N 1
ATOM 686 C CA . THR A 1 97 ? -3.800 17.917 5.603 1.00 72.19 97 THR A CA 1
ATOM 687 C C . THR A 1 97 ? -2.879 16.749 5.941 1.00 72.19 97 THR A C 1
ATOM 689 O O . THR A 1 97 ? -1.684 16.969 6.140 1.00 72.19 97 THR A O 1
ATOM 692 N N . VAL A 1 98 ? -3.429 15.539 6.059 1.00 77.25 98 VAL A N 1
ATOM 693 C CA . VAL A 1 98 ? -2.642 14.293 6.044 1.00 77.25 98 VAL A CA 1
ATOM 694 C C . VAL A 1 98 ? -2.644 13.743 4.625 1.00 77.25 98 VAL A C 1
ATOM 696 O O . VAL A 1 98 ? -3.660 13.871 3.943 1.00 77.25 98 VAL A O 1
ATOM 699 N N . GLY A 1 99 ? -1.534 13.154 4.185 1.00 79.62 99 GLY A N 1
ATOM 700 C CA . GLY A 1 99 ? -1.317 12.738 2.796 1.00 79.62 99 GLY A CA 1
ATOM 701 C C . GLY A 1 99 ? -0.645 13.837 1.971 1.00 79.62 99 GLY A C 1
ATOM 702 O O . GLY A 1 99 ? -0.230 14.863 2.517 1.00 79.62 99 GLY A O 1
ATOM 703 N N . ASN A 1 100 ? -0.490 13.626 0.664 1.00 80.31 100 ASN A N 1
ATOM 704 C CA . ASN A 1 100 ? 0.188 14.561 -0.241 1.00 80.31 100 ASN A CA 1
ATOM 705 C C . ASN A 1 100 ? 1.564 15.023 0.279 1.00 80.31 100 ASN A C 1
ATOM 707 O O . ASN A 1 100 ? 1.829 16.215 0.440 1.00 80.31 100 ASN A O 1
ATOM 711 N N . GLY A 1 101 ? 2.425 14.075 0.656 1.00 79.75 101 GLY A N 1
ATOM 712 C CA . GLY A 1 101 ? 3.721 14.364 1.280 1.00 79.75 101 GLY A CA 1
ATOM 713 C C . GLY A 1 101 ? 3.674 14.601 2.792 1.00 79.75 101 GLY A C 1
ATOM 714 O O . GLY A 1 101 ? 4.684 14.402 3.462 1.00 79.75 101 GLY A O 1
ATOM 715 N N . ALA A 1 102 ? 2.525 14.957 3.369 1.00 86.00 102 ALA A N 1
ATOM 716 C CA . ALA A 1 102 ? 2.340 15.174 4.804 1.00 86.00 102 ALA A CA 1
ATOM 717 C C . ALA A 1 102 ? 1.791 13.917 5.507 1.00 86.00 102 ALA A C 1
ATOM 719 O O . ALA A 1 102 ? 0.709 13.934 6.086 1.00 86.00 102 ALA A O 1
ATOM 720 N N . ASP A 1 103 ? 2.546 12.815 5.463 1.00 90.06 103 ASP A N 1
ATOM 721 C CA . ASP A 1 103 ? 2.236 11.575 6.195 1.00 90.06 103 ASP A CA 1
ATOM 722 C C . ASP A 1 103 ? 3.505 10.884 6.729 1.00 90.06 103 ASP A C 1
ATOM 724 O O . ASP A 1 103 ? 4.637 11.302 6.441 1.00 90.06 103 ASP A O 1
ATOM 728 N N . TYR A 1 104 ? 3.328 9.838 7.534 1.00 95.12 104 TYR A N 1
ATOM 729 C CA . TYR A 1 104 ? 4.387 8.931 7.940 1.00 95.12 104 TYR A CA 1
ATOM 730 C C . TYR A 1 104 ? 4.540 7.755 6.975 1.00 95.12 104 TYR A C 1
ATOM 732 O O . TYR A 1 104 ? 3.573 7.094 6.607 1.00 95.12 104 TYR A O 1
ATOM 740 N N . ALA A 1 105 ? 5.791 7.396 6.691 1.00 96.62 105 ALA A N 1
ATOM 741 C CA . ALA A 1 105 ? 6.129 6.115 6.081 1.00 96.62 105 ALA A CA 1
ATOM 742 C C . ALA A 1 105 ? 6.966 5.259 7.039 1.00 96.62 105 ALA A C 1
ATOM 744 O O . ALA A 1 105 ? 7.836 5.752 7.766 1.00 96.62 105 ALA A O 1
ATOM 745 N N . ALA A 1 106 ? 6.717 3.952 7.028 1.00 98.25 106 ALA A N 1
ATOM 746 C CA . ALA A 1 106 ? 7.508 2.964 7.743 1.00 98.25 106 ALA A CA 1
ATOM 747 C C . ALA A 1 106 ? 8.719 2.573 6.894 1.00 98.25 106 ALA A C 1
ATOM 749 O O . ALA A 1 106 ? 8.565 1.892 5.883 1.00 98.25 106 ALA A O 1
ATOM 750 N N . GLN A 1 107 ? 9.922 2.967 7.305 1.00 98.25 107 GLN A N 1
ATOM 751 C CA . GLN A 1 107 ? 11.161 2.497 6.686 1.00 98.25 107 GLN A CA 1
ATOM 752 C C . GLN A 1 107 ? 11.534 1.134 7.270 1.00 98.25 107 GLN A C 1
ATOM 754 O O . GLN A 1 107 ? 11.889 1.042 8.449 1.00 98.25 107 GLN A O 1
ATOM 759 N N . SER A 1 108 ? 11.468 0.089 6.448 1.00 97.12 108 SER A N 1
ATOM 760 C CA . SER A 1 108 ? 11.863 -1.266 6.833 1.00 97.12 108 SER A CA 1
ATOM 761 C C . SER A 1 108 ? 13.378 -1.381 7.003 1.00 97.12 108 SER A C 1
ATOM 763 O O . SER A 1 108 ? 14.148 -0.625 6.396 1.00 97.12 108 SER A O 1
ATOM 765 N N . ALA A 1 109 ? 13.811 -2.338 7.826 1.00 96.12 109 ALA A N 1
ATOM 766 C CA . ALA A 1 109 ? 15.225 -2.664 7.995 1.00 96.12 109 ALA A CA 1
ATOM 767 C C . ALA A 1 109 ? 15.722 -3.582 6.865 1.00 96.12 109 ALA A C 1
ATOM 769 O O . ALA A 1 109 ? 16.868 -3.469 6.431 1.00 96.12 109 ALA A O 1
ATOM 770 N N . GLY A 1 110 ? 14.853 -4.478 6.388 1.00 96.06 110 GLY A N 1
ATOM 771 C CA . GLY A 1 110 ? 15.077 -5.332 5.219 1.00 96.06 110 GLY A CA 1
ATOM 772 C C . GLY A 1 110 ? 14.278 -4.895 3.989 1.00 96.06 110 GLY A C 1
ATOM 773 O O . GLY A 1 110 ? 13.661 -3.832 3.976 1.00 96.06 110 GLY A O 1
ATOM 774 N N . ILE A 1 111 ? 14.271 -5.733 2.950 1.00 96.88 111 ILE A N 1
ATOM 775 C CA . ILE A 1 111 ? 13.304 -5.614 1.848 1.00 96.88 111 ILE A CA 1
ATOM 776 C C . ILE A 1 111 ? 11.933 -6.045 2.367 1.00 96.88 111 ILE A C 1
ATOM 778 O O . ILE A 1 111 ? 11.788 -7.142 2.913 1.00 96.88 111 ILE A O 1
ATOM 782 N N . THR A 1 112 ? 10.937 -5.183 2.197 1.00 98.19 112 THR A N 1
ATOM 783 C CA . THR A 1 112 ? 9.556 -5.464 2.581 1.00 98.19 112 THR A CA 1
ATOM 784 C C . THR A 1 112 ? 8.971 -6.498 1.626 1.00 98.19 112 THR A C 1
ATOM 786 O O . THR A 1 112 ? 8.954 -6.303 0.418 1.00 98.19 112 THR A O 1
ATOM 789 N N . LYS A 1 113 ? 8.485 -7.609 2.182 1.00 97.62 113 LYS A N 1
ATOM 790 C CA . LYS A 1 113 ? 7.738 -8.647 1.450 1.00 97.62 113 LYS A CA 1
ATOM 791 C C . LYS A 1 113 ? 6.237 -8.462 1.597 1.00 97.62 113 LYS A C 1
ATOM 793 O O . LYS A 1 113 ? 5.452 -8.878 0.751 1.00 97.62 113 LYS A O 1
ATOM 798 N N . THR A 1 114 ? 5.821 -7.919 2.736 1.00 98.31 114 THR A N 1
ATOM 799 C CA . THR A 1 114 ? 4.418 -7.678 3.055 1.00 98.31 114 THR A CA 1
ATOM 800 C C . THR A 1 114 ? 4.310 -6.482 3.983 1.00 98.31 114 THR A C 1
ATOM 802 O O . THR A 1 114 ? 5.083 -6.376 4.939 1.00 98.31 114 THR A O 1
ATOM 805 N N . ALA A 1 115 ? 3.314 -5.638 3.743 1.00 98.62 115 ALA A N 1
ATOM 806 C CA . ALA A 1 115 ? 2.888 -4.600 4.665 1.00 98.62 115 ALA A CA 1
ATOM 807 C C . ALA A 1 115 ? 1.371 -4.682 4.878 1.00 98.62 115 ALA A C 1
ATOM 809 O O . ALA A 1 115 ? 0.607 -4.916 3.941 1.00 98.62 115 ALA A O 1
ATOM 810 N N . VAL A 1 116 ? 0.941 -4.523 6.127 1.00 98.75 116 VAL A N 1
ATOM 811 C CA . VAL A 1 116 ? -0.463 -4.581 6.540 1.00 98.75 116 VAL A CA 1
ATOM 812 C C . VAL A 1 116 ? -0.847 -3.246 7.158 1.00 98.75 116 VAL A C 1
ATOM 814 O O . VAL A 1 116 ? -0.388 -2.909 8.253 1.00 98.75 116 VAL A O 1
ATOM 817 N N . GLY A 1 117 ? -1.712 -2.521 6.461 1.00 98.75 117 GLY A N 1
ATOM 818 C CA . GLY A 1 117 ? -2.402 -1.342 6.953 1.00 98.75 117 GLY A CA 1
ATOM 819 C C . GLY A 1 117 ? -3.660 -1.714 7.732 1.00 98.75 117 GLY A C 1
ATOM 820 O O . GLY A 1 117 ? -4.442 -2.575 7.313 1.00 98.75 117 GLY A O 1
ATOM 821 N N . SER A 1 118 ? -3.852 -1.094 8.894 1.00 98.56 118 SER A N 1
ATOM 822 C CA . SER A 1 118 ? -5.017 -1.329 9.752 1.00 98.56 118 SER A CA 1
ATOM 823 C C . SER A 1 118 ? -5.313 -0.140 10.660 1.00 98.56 118 SER A C 1
ATOM 825 O O . SER A 1 118 ? -4.446 0.711 10.876 1.00 98.56 118 SER A O 1
ATOM 827 N N . PHE A 1 119 ? -6.514 -0.146 11.247 1.00 98.00 119 PHE A N 1
ATOM 828 C CA . PHE A 1 119 ? -6.939 0.845 12.231 1.00 98.00 119 PHE A CA 1
ATOM 829 C C . PHE A 1 119 ? -7.237 0.196 13.592 1.00 98.00 119 PHE A C 1
ATOM 831 O O . PHE A 1 119 ? -8.392 -0.139 13.852 1.00 98.00 119 PHE A O 1
ATOM 838 N N . PRO A 1 120 ? -6.243 -0.018 14.482 1.00 96.81 120 PRO A N 1
ATOM 839 C CA . PRO A 1 120 ? -6.489 -0.654 15.781 1.00 96.81 120 PRO A CA 1
ATOM 840 C C . PRO A 1 120 ? -7.547 0.043 16.645 1.00 96.81 120 PRO A C 1
ATOM 842 O O . PRO A 1 120 ? -8.197 -0.607 17.459 1.00 96.81 120 PRO A O 1
ATOM 845 N N . THR A 1 121 ? -7.726 1.351 16.463 1.00 96.44 121 THR A N 1
ATOM 846 C CA . THR A 1 121 ? -8.733 2.137 17.176 1.00 96.44 121 THR A CA 1
ATOM 847 C C . THR A 1 121 ? -9.426 3.088 16.213 1.00 96.44 121 THR A C 1
ATOM 849 O O . THR A 1 121 ? -8.767 3.792 15.451 1.00 96.44 121 THR A O 1
ATOM 852 N N . VAL A 1 122 ? -10.758 3.122 16.276 1.00 96.00 122 VAL A N 1
ATOM 853 C CA . VAL A 1 122 ? -11.624 4.012 15.493 1.00 96.00 122 VAL A CA 1
ATOM 854 C C . VAL A 1 122 ? -12.658 4.599 16.443 1.00 96.00 122 VAL A C 1
ATOM 856 O O . VAL A 1 122 ? -13.371 3.856 17.115 1.00 96.00 122 VAL A O 1
ATOM 859 N N . SER A 1 123 ? -12.741 5.924 16.527 1.00 96.19 123 SER A N 1
ATOM 860 C CA . SER A 1 123 ? -13.659 6.610 17.439 1.00 96.19 123 SER A CA 1
ATOM 861 C C . SER A 1 123 ? -14.239 7.864 16.803 1.00 96.19 123 SER A C 1
ATOM 863 O O . SER A 1 123 ? -13.509 8.696 16.274 1.00 96.19 123 SER A O 1
ATOM 865 N N . GLY A 1 124 ? -15.564 8.013 16.876 1.00 92.00 124 GLY A N 1
ATOM 866 C CA . GLY A 1 124 ? -16.262 9.222 16.428 1.00 92.00 124 GLY A CA 1
ATOM 867 C C . GLY A 1 124 ? -16.183 9.496 14.923 1.00 92.00 124 GLY A C 1
ATOM 868 O O . GLY A 1 124 ? -16.502 10.605 14.513 1.00 92.00 124 GLY A O 1
ATOM 869 N N . VAL A 1 125 ? -15.761 8.521 14.112 1.00 89.75 125 VAL A N 1
ATOM 870 C CA . VAL A 1 125 ? -15.457 8.716 12.688 1.00 89.75 125 VAL A CA 1
ATOM 871 C C . VAL A 1 125 ? -16.704 8.593 11.825 1.00 89.75 125 VAL A C 1
ATOM 873 O O . VAL A 1 125 ? -17.313 7.531 11.735 1.00 89.75 125 VAL A O 1
ATOM 876 N N . THR A 1 126 ? -17.039 9.667 11.126 1.00 88.25 126 THR A N 1
ATOM 877 C CA . THR A 1 126 ? -18.023 9.716 10.045 1.00 88.25 126 THR A CA 1
ATOM 878 C C . THR A 1 126 ? -17.430 10.499 8.884 1.00 88.25 126 THR A C 1
ATOM 880 O O . THR A 1 126 ? -16.820 11.553 9.071 1.00 88.25 126 THR A O 1
ATOM 883 N N . VAL A 1 127 ? -17.632 9.998 7.671 1.00 81.94 127 VAL A N 1
ATOM 884 C CA . VAL A 1 127 ? -17.277 10.727 6.453 1.00 81.94 127 VAL A CA 1
ATOM 885 C C . VAL A 1 127 ? -18.420 11.680 6.131 1.00 81.94 127 VAL A C 1
ATOM 887 O O . VAL A 1 127 ? -19.570 11.270 5.989 1.00 81.94 127 VAL A O 1
ATOM 890 N N . THR A 1 128 ? -18.104 12.969 6.103 1.00 75.94 128 THR A N 1
ATOM 891 C CA . THR A 1 128 ? -19.078 14.066 5.967 1.00 75.94 128 THR A CA 1
ATOM 892 C C . THR A 1 128 ? -19.137 14.646 4.561 1.00 75.94 128 THR A C 1
ATOM 894 O O . THR A 1 128 ? -20.129 15.281 4.213 1.00 75.94 128 THR A O 1
ATOM 897 N N . ALA A 1 129 ? -18.097 14.424 3.758 1.00 71.31 129 ALA A N 1
ATOM 898 C CA . ALA A 1 129 ? -18.040 14.773 2.348 1.00 71.31 129 ALA A CA 1
ATOM 899 C C . ALA A 1 129 ? -16.938 13.962 1.661 1.00 71.31 129 ALA A C 1
ATOM 901 O O . ALA A 1 129 ? -15.909 13.697 2.290 1.00 71.31 129 ALA A O 1
ATOM 902 N N . TYR A 1 130 ? -17.176 13.665 0.378 1.00 72.25 130 TYR A N 1
ATOM 903 C CA . TYR A 1 130 ? -16.339 12.850 -0.507 1.00 72.25 130 TYR A CA 1
ATOM 904 C C . TYR A 1 130 ? -16.172 11.408 -0.018 1.00 72.25 130 TYR A C 1
ATOM 906 O O . TYR A 1 130 ? -16.068 11.142 1.175 1.00 72.25 130 TYR A O 1
ATOM 914 N N . ASP A 1 131 ? -16.211 10.457 -0.942 1.00 86.62 131 ASP A N 1
ATOM 915 C CA . ASP A 1 131 ? -15.896 9.069 -0.623 1.00 86.62 131 ASP A CA 1
ATOM 916 C C . ASP A 1 131 ? -14.402 8.933 -0.261 1.00 86.62 131 ASP A C 1
ATOM 918 O O . ASP A 1 131 ? -13.625 9.887 -0.380 1.00 86.62 131 ASP A O 1
ATOM 922 N N . TYR A 1 132 ? -14.003 7.772 0.257 1.00 93.00 132 TYR A N 1
ATOM 923 C CA . TYR A 1 132 ? -12.632 7.538 0.712 1.00 93.00 132 TYR A CA 1
ATOM 924 C C . TYR A 1 132 ? -12.011 6.303 0.064 1.00 93.00 132 TYR A C 1
ATOM 926 O O . TYR A 1 132 ? -12.712 5.354 -0.304 1.00 93.00 132 TYR A O 1
ATOM 934 N N . SER A 1 133 ? -10.684 6.287 0.036 1.00 94.62 133 SER A N 1
ATOM 935 C CA . SER A 1 133 ? -9.877 5.113 -0.257 1.00 94.62 133 SER A CA 1
ATOM 936 C C . SER A 1 133 ? -8.992 4.747 0.934 1.00 94.62 133 SER A C 1
ATOM 938 O O . SER A 1 133 ? -8.682 5.569 1.798 1.00 94.62 133 SER A O 1
ATOM 940 N N . LEU A 1 134 ? -8.614 3.475 1.000 1.00 97.50 134 LEU A N 1
ATOM 941 C CA . LEU A 1 134 ? -7.493 3.002 1.793 1.00 97.50 134 LEU A CA 1
ATOM 942 C C . LEU A 1 134 ? -6.339 2.775 0.829 1.00 97.50 134 LEU A C 1
ATOM 944 O O . LEU A 1 134 ? -6.486 1.996 -0.115 1.00 97.50 134 LEU A O 1
ATOM 948 N N . GLN A 1 135 ? -5.209 3.420 1.076 1.00 96.88 135 GLN A N 1
ATOM 949 C CA . GLN A 1 135 ? -4.034 3.298 0.221 1.00 96.88 135 GLN A CA 1
ATOM 950 C C . GLN A 1 135 ? -2.864 2.809 1.049 1.00 96.88 135 GLN A C 1
ATOM 952 O O . GLN A 1 135 ? -2.582 3.372 2.101 1.00 96.88 135 GLN A O 1
ATOM 957 N N . LEU A 1 136 ? -2.211 1.749 0.584 1.00 98.50 136 LEU A N 1
ATOM 958 C CA . LEU A 1 136 ? -0.923 1.280 1.073 1.00 98.50 136 LEU A CA 1
ATOM 959 C C . LEU A 1 136 ? 0.080 1.453 -0.068 1.00 98.50 136 LEU A C 1
ATOM 961 O O . LEU A 1 136 ? -0.046 0.788 -1.093 1.00 98.50 136 LEU A O 1
ATOM 965 N N . ASN A 1 137 ? 1.082 2.301 0.116 1.00 97.50 137 ASN A N 1
ATOM 966 C CA . ASN A 1 137 ? 1.981 2.714 -0.957 1.00 97.50 137 ASN A CA 1
ATOM 967 C C . ASN A 1 137 ? 3.424 2.307 -0.661 1.00 97.50 137 ASN A C 1
ATOM 969 O O . ASN A 1 137 ? 3.867 2.333 0.493 1.00 97.50 137 ASN A O 1
ATOM 973 N N . THR A 1 138 ? 4.167 1.938 -1.702 1.00 97.19 138 THR A N 1
ATOM 974 C CA . THR A 1 138 ? 5.608 1.672 -1.607 1.00 97.19 138 THR A CA 1
ATOM 975 C C . THR A 1 138 ? 6.416 2.974 -1.584 1.00 97.19 138 THR A C 1
ATOM 977 O O . THR A 1 138 ? 5.898 4.055 -1.847 1.00 97.19 138 THR A O 1
ATOM 980 N N . ASN A 1 139 ? 7.728 2.892 -1.345 1.00 93.81 139 ASN A N 1
ATOM 981 C CA . ASN A 1 139 ? 8.643 3.966 -1.749 1.00 93.81 139 ASN A CA 1
ATOM 982 C C . ASN A 1 139 ? 8.613 4.162 -3.268 1.00 93.81 139 ASN A C 1
ATOM 984 O O . ASN A 1 139 ? 8.472 3.194 -4.017 1.00 93.81 139 ASN A O 1
ATOM 988 N N . ILE A 1 140 ? 8.876 5.397 -3.695 1.00 92.19 140 ILE A N 1
ATOM 989 C CA . ILE A 1 140 ? 9.263 5.710 -5.072 1.00 92.19 140 ILE A CA 1
ATOM 990 C C . ILE A 1 140 ? 10.772 5.527 -5.191 1.00 92.19 140 ILE A C 1
ATOM 992 O O . ILE A 1 140 ? 11.538 6.063 -4.380 1.00 92.19 140 ILE A O 1
ATOM 996 N N . THR A 1 141 ? 11.227 4.749 -6.167 1.00 90.69 141 THR A N 1
ATOM 997 C CA . THR A 1 141 ? 12.637 4.353 -6.217 1.00 90.69 141 THR A CA 1
ATOM 998 C C . THR A 1 141 ? 13.128 4.053 -7.620 1.00 90.69 141 THR A C 1
ATOM 1000 O O . THR A 1 141 ? 12.384 3.553 -8.455 1.00 90.69 141 THR A O 1
ATOM 1003 N N . ALA A 1 142 ? 14.398 4.366 -7.857 1.00 87.44 142 ALA A N 1
ATOM 1004 C CA . ALA A 1 142 ? 15.107 3.970 -9.062 1.00 87.44 142 ALA A CA 1
ATOM 1005 C C . ALA A 1 142 ? 15.642 2.537 -8.927 1.00 87.44 142 ALA A C 1
ATOM 1007 O O . ALA A 1 142 ? 15.684 1.975 -7.833 1.00 87.44 142 ALA A O 1
ATOM 1008 N N . SER A 1 143 ? 16.204 2.003 -10.010 1.00 77.56 143 SER A N 1
ATOM 1009 C CA . SER A 1 143 ? 16.932 0.718 -10.029 1.00 77.56 143 SER A CA 1
ATOM 1010 C C . SER A 1 143 ? 16.058 -0.533 -9.925 1.00 77.56 143 SER A C 1
ATOM 1012 O O . SER A 1 143 ? 16.574 -1.603 -9.601 1.00 77.56 143 SER A O 1
ATOM 1014 N N . SER A 1 144 ? 14.761 -0.424 -10.210 1.00 90.38 144 SER A N 1
ATOM 1015 C CA . SER A 1 144 ? 13.975 -1.625 -10.475 1.00 90.38 144 SER A CA 1
ATOM 1016 C C . SER A 1 144 ? 14.484 -2.307 -11.758 1.00 90.38 144 SER A C 1
ATOM 1018 O O . SER A 1 144 ? 14.726 -1.610 -12.751 1.00 90.38 144 SER A O 1
ATOM 1020 N N . PRO A 1 145 ? 14.643 -3.645 -11.774 1.00 92.75 145 PRO A N 1
ATOM 1021 C CA . PRO A 1 145 ? 14.944 -4.397 -12.991 1.00 92.75 145 PRO A CA 1
ATOM 1022 C C . PRO A 1 145 ? 13.948 -4.155 -14.136 1.00 92.75 145 PRO A C 1
ATOM 1024 O O . PRO A 1 145 ? 14.361 -4.217 -15.297 1.00 92.75 145 PRO A O 1
ATOM 1027 N N . ALA A 1 146 ? 12.699 -3.789 -13.822 1.00 91.00 146 ALA A N 1
ATOM 1028 C CA . ALA A 1 146 ? 11.662 -3.483 -14.804 1.00 91.00 146 ALA A CA 1
ATOM 1029 C C . ALA A 1 146 ? 12.095 -2.378 -15.784 1.00 91.00 146 ALA A C 1
ATOM 1031 O O . ALA A 1 146 ? 11.867 -2.505 -16.983 1.00 91.00 146 ALA A O 1
ATOM 1032 N N . CYS A 1 147 ? 12.832 -1.355 -15.317 1.00 90.75 147 CYS A N 1
ATOM 1033 C CA . CYS A 1 147 ? 13.302 -0.264 -16.182 1.00 90.75 147 CYS A CA 1
ATOM 1034 C C . CYS A 1 147 ? 14.091 -0.788 -17.393 1.00 90.75 147 CYS A C 1
ATOM 1036 O O . CYS A 1 147 ? 13.809 -0.444 -18.538 1.00 90.75 147 CYS A O 1
ATOM 1038 N N . ALA A 1 148 ? 15.086 -1.640 -17.128 1.00 92.25 148 ALA A N 1
ATOM 1039 C CA . ALA A 1 148 ? 15.959 -2.175 -18.164 1.00 92.25 148 ALA A CA 1
ATOM 1040 C C . ALA A 1 148 ? 15.257 -3.254 -19.001 1.00 92.25 148 ALA A C 1
ATOM 1042 O O . ALA A 1 148 ? 15.566 -3.397 -20.184 1.00 92.25 148 ALA A O 1
ATOM 1043 N N . ALA A 1 149 ? 14.324 -4.003 -18.403 1.00 91.88 149 ALA A N 1
ATOM 1044 C CA . ALA A 1 149 ? 13.525 -5.004 -19.106 1.00 91.88 149 ALA A CA 1
ATOM 1045 C C . ALA A 1 149 ? 12.648 -4.375 -20.201 1.00 91.88 149 ALA A C 1
ATOM 1047 O O . ALA A 1 149 ? 12.532 -4.952 -21.282 1.00 91.88 149 ALA A O 1
ATOM 1048 N N . ASP A 1 150 ? 12.125 -3.171 -19.954 1.00 89.81 150 ASP A N 1
ATOM 1049 C CA . ASP A 1 150 ? 11.340 -2.397 -20.921 1.00 89.81 150 ASP A CA 1
ATOM 1050 C C . ASP A 1 150 ? 12.196 -1.481 -21.822 1.00 89.81 150 ASP A C 1
ATOM 1052 O O . ASP A 1 150 ? 11.669 -0.744 -22.652 1.00 89.81 150 ASP A O 1
ATOM 1056 N N . GLY A 1 151 ? 13.529 -1.552 -21.712 1.00 91.81 151 GLY A N 1
ATOM 1057 C CA . GLY A 1 151 ? 14.465 -0.855 -22.602 1.00 91.81 151 GLY A CA 1
ATOM 1058 C C . GLY A 1 151 ? 14.827 0.578 -22.201 1.00 91.81 151 GLY A C 1
ATOM 1059 O O . GLY A 1 151 ? 15.511 1.252 -22.970 1.00 91.81 151 GLY A O 1
ATOM 1060 N N . TYR A 1 152 ? 14.429 1.033 -21.011 1.00 92.88 152 TYR A N 1
ATOM 1061 C CA . TYR A 1 152 ? 14.749 2.367 -20.501 1.00 92.88 152 TYR A CA 1
ATOM 1062 C C . TYR A 1 152 ? 16.132 2.377 -19.842 1.00 92.88 152 TYR A C 1
ATOM 1064 O O . TYR A 1 152 ? 16.505 1.473 -19.089 1.00 92.88 152 TYR A O 1
ATOM 1072 N N . SER A 1 153 ? 16.897 3.434 -20.099 1.00 89.31 153 SER A N 1
ATOM 1073 C CA . SER A 1 153 ? 18.211 3.671 -19.500 1.00 89.31 153 SER A CA 1
ATOM 1074 C C . SER A 1 153 ? 18.111 4.001 -18.010 1.00 89.31 153 SER A C 1
ATOM 1076 O O . SER A 1 153 ? 18.977 3.617 -17.219 1.00 89.31 153 SER A O 1
ATOM 1078 N N . SER A 1 154 ? 17.032 4.679 -17.615 1.00 88.31 154 SER A N 1
ATOM 1079 C CA . SER A 1 154 ? 16.678 4.919 -16.224 1.00 88.31 154 SER A CA 1
ATOM 1080 C C . SER A 1 154 ? 15.172 5.107 -16.069 1.00 88.31 154 SER A C 1
ATOM 1082 O O . SER A 1 154 ? 14.490 5.616 -16.957 1.00 88.31 154 SER A O 1
ATOM 1084 N N . CYS A 1 155 ? 14.650 4.676 -14.926 1.00 93.62 155 CYS A N 1
ATOM 1085 C CA . CYS A 1 155 ? 13.274 4.928 -14.540 1.00 93.62 155 CYS A CA 1
ATOM 1086 C C . CYS A 1 155 ? 13.143 4.918 -13.014 1.00 93.62 155 CYS A C 1
ATOM 1088 O O . CYS A 1 155 ? 14.034 4.429 -12.303 1.00 93.62 155 CYS A O 1
ATOM 1090 N N . TYR A 1 156 ? 12.027 5.441 -12.516 1.00 94.75 156 TYR A N 1
ATOM 1091 C CA . TYR A 1 156 ? 11.566 5.196 -11.152 1.00 94.75 156 TYR A CA 1
ATOM 1092 C C . TYR A 1 156 ? 10.300 4.351 -11.190 1.00 94.75 156 TYR A C 1
ATOM 1094 O O . TYR A 1 156 ? 9.521 4.432 -12.134 1.00 94.75 156 TYR A O 1
ATOM 1102 N N . VAL A 1 157 ? 10.069 3.572 -10.140 1.00 95.44 157 VAL A N 1
ATOM 1103 C CA . VAL A 1 157 ? 8.843 2.791 -9.971 1.00 95.44 157 VAL A CA 1
ATOM 1104 C C . VAL A 1 157 ? 8.181 3.104 -8.638 1.00 95.44 157 VAL A C 1
ATOM 1106 O O . VAL A 1 157 ? 8.852 3.454 -7.659 1.00 95.44 157 VAL A O 1
ATOM 1109 N N . TRP A 1 158 ? 6.860 2.971 -8.606 1.00 95.75 158 TRP A N 1
ATOM 1110 C CA . TRP A 1 158 ? 6.030 3.124 -7.418 1.00 95.75 158 TRP A CA 1
ATOM 1111 C C . TRP A 1 158 ? 4.760 2.290 -7.559 1.00 95.75 158 TRP A C 1
ATOM 1113 O O . TRP A 1 158 ? 4.197 2.187 -8.646 1.00 95.75 158 TRP A O 1
ATOM 1123 N N . GLN A 1 159 ? 4.313 1.672 -6.469 1.00 96.50 159 GLN A N 1
ATOM 1124 C CA . GLN A 1 159 ? 3.140 0.809 -6.480 1.00 96.50 159 GLN A CA 1
ATOM 1125 C C . GLN A 1 159 ? 2.218 1.147 -5.313 1.00 96.50 159 GLN A C 1
ATOM 1127 O O . GLN A 1 159 ? 2.659 1.369 -4.182 1.00 96.50 159 GLN A O 1
ATOM 1132 N N . GLN A 1 160 ? 0.923 1.159 -5.603 1.00 95.62 160 GLN A N 1
ATOM 1133 C CA . GLN A 1 160 ? -0.142 1.415 -4.648 1.00 95.62 160 GLN A CA 1
ATOM 1134 C C . GLN A 1 160 ? -1.044 0.187 -4.574 1.00 95.62 160 GLN A C 1
ATOM 1136 O O . GLN A 1 160 ? -1.562 -0.286 -5.585 1.00 95.62 160 GLN A O 1
ATOM 1141 N N . PHE A 1 161 ? -1.270 -0.314 -3.368 1.00 97.88 161 PHE A N 1
ATOM 1142 C CA . PHE A 1 161 ? -2.318 -1.282 -3.076 1.00 97.88 161 PHE A CA 1
ATOM 1143 C C . PHE A 1 161 ? -3.515 -0.497 -2.552 1.00 97.88 161 PHE A C 1
ATOM 1145 O O . PHE A 1 161 ? -3.388 0.224 -1.561 1.00 97.88 161 PHE A O 1
ATOM 1152 N N . ILE A 1 162 ? -4.664 -0.613 -3.213 1.00 96.44 162 ILE A N 1
ATOM 1153 C CA . ILE A 1 162 ? -5.784 0.310 -3.023 1.00 96.44 162 ILE A CA 1
ATOM 1154 C C . ILE A 1 162 ? -7.060 -0.475 -2.716 1.00 96.44 162 ILE A C 1
ATOM 1156 O O . ILE A 1 162 ? -7.340 -1.505 -3.329 1.00 96.44 162 ILE A O 1
ATOM 1160 N N . TYR A 1 163 ? -7.849 0.035 -1.774 1.00 96.69 163 TYR A N 1
ATOM 1161 C CA . TYR A 1 163 ? -9.288 -0.207 -1.699 1.00 96.69 163 TYR A CA 1
ATOM 1162 C C . TYR A 1 163 ? -10.024 1.129 -1.844 1.00 96.69 163 TYR A C 1
ATOM 1164 O O . TYR A 1 163 ? -9.681 2.090 -1.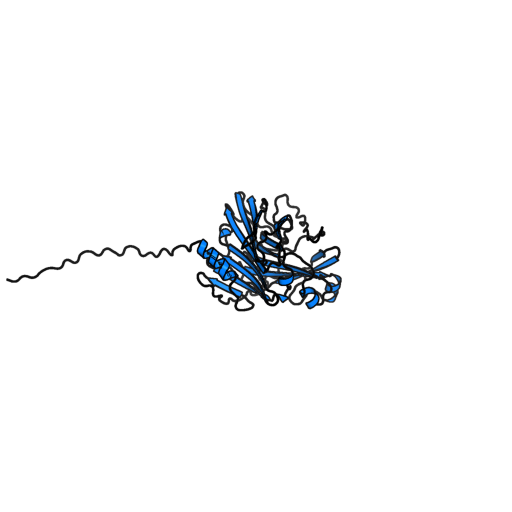162 1.00 96.69 163 TYR A O 1
ATOM 1172 N N . VAL A 1 164 ? -11.051 1.177 -2.683 1.00 93.19 164 VAL A N 1
ATOM 1173 C CA . VAL A 1 164 ? -11.871 2.370 -2.951 1.00 93.19 164 VAL A CA 1
ATOM 1174 C C . VAL A 1 164 ? -13.305 2.140 -2.518 1.00 93.19 164 VAL A C 1
ATOM 1176 O O . VAL A 1 164 ? -13.790 1.007 -2.561 1.00 93.19 164 VAL A O 1
ATOM 1179 N N . THR A 1 165 ? -14.012 3.195 -2.115 1.00 91.81 165 THR A N 1
ATOM 1180 C CA . THR A 1 165 ? -15.451 3.096 -1.801 1.00 91.81 165 THR A CA 1
ATOM 1181 C C . THR A 1 165 ? -16.348 3.407 -2.992 1.00 91.81 165 THR A C 1
ATOM 1183 O O . THR A 1 165 ? -17.498 2.956 -3.021 1.00 91.81 165 THR A O 1
ATOM 1186 N N . THR A 1 166 ? -15.810 4.104 -3.986 1.00 83.31 166 THR A N 1
ATOM 1187 C CA . THR A 1 166 ? -16.388 4.349 -5.297 1.00 83.31 166 THR A CA 1
ATOM 1188 C C . THR A 1 166 ? -15.368 4.049 -6.380 1.00 83.31 166 THR A C 1
ATOM 1190 O O . THR A 1 166 ? -14.248 4.539 -6.393 1.00 83.31 166 THR A O 1
ATOM 1193 N N . TYR A 1 167 ? -15.782 3.212 -7.316 1.00 74.31 167 TYR A N 1
ATOM 1194 C CA . TYR A 1 167 ? -14.993 2.837 -8.471 1.00 74.31 167 TYR A CA 1
ATOM 1195 C C . TYR A 1 167 ? -15.826 3.075 -9.718 1.00 74.31 167 TYR A C 1
ATOM 1197 O O . TYR A 1 167 ? -16.993 2.668 -9.781 1.00 74.31 167 TYR A O 1
ATOM 1205 N N . TYR A 1 168 ? -15.206 3.722 -10.699 1.00 75.25 168 TYR A N 1
ATOM 1206 C CA . TYR A 1 168 ? -15.835 4.127 -11.949 1.00 75.25 168 TYR A CA 1
ATOM 1207 C C . TYR A 1 168 ? -15.096 3.480 -13.127 1.00 75.25 168 TYR A C 1
ATOM 1209 O O . TYR A 1 168 ? -14.188 4.097 -13.679 1.00 75.25 168 TYR A O 1
ATOM 1217 N N . PRO A 1 169 ? -15.441 2.239 -13.512 1.00 67.69 169 PRO A N 1
ATOM 1218 C CA . PRO A 1 169 ? -14.729 1.528 -14.569 1.00 67.69 169 PRO A CA 1
ATOM 1219 C C . PRO A 1 169 ? -14.868 2.259 -15.908 1.00 67.69 169 PRO A C 1
ATOM 1221 O O . PRO A 1 169 ? -15.923 2.822 -16.212 1.00 67.69 169 PRO A O 1
ATOM 1224 N N . THR A 1 170 ? -13.823 2.218 -16.736 1.00 62.41 170 THR A N 1
ATOM 1225 C CA . THR A 1 170 ? -13.823 2.860 -18.063 1.00 62.41 170 THR A CA 1
ATOM 1226 C C . THR A 1 170 ? -14.682 2.114 -19.081 1.00 62.41 170 THR A C 1
ATOM 1228 O O . THR A 1 170 ? -15.216 2.733 -20.000 1.00 62.41 170 THR A O 1
ATOM 1231 N N . SER A 1 171 ? -14.876 0.801 -18.917 1.00 60.44 171 SER A N 1
ATOM 1232 C CA . SER A 1 171 ? -15.853 0.029 -19.692 1.00 60.44 171 SER A CA 1
ATOM 1233 C C . SER A 1 171 ? -16.208 -1.302 -19.019 1.00 60.44 171 SER A C 1
ATOM 1235 O O . SER A 1 171 ? -15.353 -1.947 -18.424 1.00 60.44 171 SER A O 1
ATOM 1237 N N . GLY A 1 172 ? -17.477 -1.717 -19.112 1.00 58.16 172 GLY A N 1
ATOM 1238 C CA . GLY A 1 172 ? -17.941 -3.089 -18.832 1.00 58.16 172 GLY A CA 1
ATOM 1239 C C . GLY A 1 172 ? -17.881 -3.606 -17.384 1.00 58.16 172 GLY A C 1
ATOM 1240 O O . GLY A 1 172 ? -18.542 -4.604 -17.105 1.00 58.16 172 GLY A O 1
ATOM 1241 N N . GLY A 1 173 ? -17.137 -2.958 -16.484 1.00 64.69 173 GLY A N 1
ATOM 1242 C CA . GLY A 1 173 ? -16.990 -3.363 -15.083 1.00 64.69 173 GLY A CA 1
ATOM 1243 C C . GLY A 1 173 ? -18.142 -2.934 -14.172 1.00 64.69 173 GLY A C 1
ATOM 1244 O O . GLY A 1 173 ? -18.950 -2.058 -14.502 1.00 64.69 173 GLY A O 1
ATOM 1245 N N . SER A 1 174 ? -18.189 -3.530 -12.985 1.00 72.25 174 SER A N 1
ATOM 1246 C CA . SER A 1 174 ? -19.131 -3.163 -11.928 1.00 72.25 174 SER A CA 1
ATOM 1247 C C . SER A 1 174 ? -18.750 -1.824 -11.285 1.00 72.25 174 SER A C 1
ATOM 1249 O O . SER A 1 174 ? -17.598 -1.587 -10.938 1.00 72.25 174 SER A O 1
ATOM 1251 N N . GLN A 1 175 ? -19.721 -0.929 -11.092 1.00 82.69 175 GLN A N 1
ATOM 1252 C CA . GLN A 1 175 ? -19.521 0.261 -10.256 1.00 82.69 175 GLN A CA 1
ATOM 1253 C C . GLN A 1 175 ? -19.600 -0.121 -8.775 1.00 82.69 175 GLN A C 1
ATOM 1255 O O . GLN A 1 175 ? -20.443 -0.932 -8.391 1.00 82.69 175 GLN A O 1
ATOM 1260 N N . GLY A 1 176 ? -18.780 0.504 -7.928 1.00 87.00 176 GLY A N 1
ATOM 1261 C CA . GLY A 1 176 ? -18.856 0.321 -6.473 1.00 87.00 176 GLY A CA 1
ATOM 1262 C C . GLY A 1 176 ? -17.500 0.120 -5.802 1.00 87.00 176 GLY A C 1
ATOM 1263 O O . GLY A 1 176 ? -16.483 0.462 -6.373 1.00 87.00 176 GLY A O 1
ATOM 1264 N N . PRO A 1 177 ? -17.428 -0.391 -4.575 1.00 92.56 177 PRO A N 1
ATOM 1265 C CA . PRO A 1 177 ? -16.157 -0.546 -3.873 1.00 92.56 177 PRO A CA 1
ATOM 1266 C C . PRO A 1 177 ? -15.312 -1.675 -4.465 1.00 92.56 177 PRO A C 1
ATOM 1268 O O . PRO A 1 177 ? -15.824 -2.763 -4.726 1.00 92.56 177 PRO A O 1
ATOM 1271 N N . HIS A 1 178 ? -14.017 -1.436 -4.645 1.00 93.81 178 HIS A N 1
ATOM 1272 C CA . HIS A 1 178 ? -13.092 -2.393 -5.259 1.00 93.81 178 HIS A CA 1
ATOM 1273 C C . HIS A 1 178 ? -11.745 -2.388 -4.549 1.00 93.81 178 HIS A C 1
ATOM 1275 O O . HIS A 1 178 ? -11.370 -1.392 -3.934 1.00 93.81 178 HIS A O 1
ATOM 1281 N N . ALA A 1 179 ? -11.007 -3.490 -4.664 1.00 95.94 179 ALA A N 1
ATOM 1282 C CA . ALA A 1 179 ? -9.588 -3.542 -4.337 1.00 95.94 179 ALA A CA 1
ATOM 1283 C C . ALA A 1 179 ? -8.762 -3.873 -5.585 1.00 95.94 179 ALA A C 1
ATOM 1285 O O . ALA A 1 179 ? -9.125 -4.770 -6.350 1.00 95.94 179 ALA A O 1
ATOM 1286 N N . PHE A 1 180 ? -7.662 -3.152 -5.784 1.00 96.12 180 PHE A N 1
ATOM 1287 C CA . PHE A 1 180 ? -6.767 -3.304 -6.930 1.00 96.12 180 PHE A CA 1
ATOM 1288 C C . PHE A 1 180 ? -5.369 -2.759 -6.618 1.00 96.12 180 PHE A C 1
ATOM 1290 O O . PHE A 1 180 ? -5.118 -2.195 -5.552 1.00 96.12 180 PHE A O 1
ATOM 1297 N N . ILE A 1 181 ? -4.446 -2.992 -7.541 1.00 97.06 181 ILE A N 1
ATOM 1298 C CA . ILE A 1 181 ? -3.088 -2.453 -7.540 1.00 97.06 181 ILE A CA 1
ATOM 1299 C C . ILE A 1 181 ? -2.990 -1.411 -8.651 1.00 97.06 181 ILE A C 1
ATOM 1301 O O . ILE A 1 181 ? -3.362 -1.709 -9.791 1.00 97.06 181 ILE A O 1
ATOM 1305 N N . GLN A 1 182 ? -2.470 -0.230 -8.324 1.00 94.75 182 GLN A N 1
ATOM 1306 C CA . GLN A 1 182 ? -2.040 0.765 -9.300 1.00 94.75 182 GLN A CA 1
ATOM 1307 C C . GLN A 1 182 ? -0.513 0.817 -9.342 1.00 94.75 182 GLN A C 1
ATOM 1309 O O . GLN A 1 182 ? 0.163 0.827 -8.314 1.00 94.75 182 GLN A O 1
ATOM 1314 N N . ASN A 1 183 ? 0.023 0.821 -10.552 1.00 95.88 183 ASN A N 1
ATOM 1315 C CA . ASN A 1 183 ? 1.439 0.774 -10.860 1.00 95.88 183 ASN A CA 1
ATOM 1316 C C . ASN A 1 183 ? 1.829 2.083 -11.529 1.00 95.88 183 ASN A C 1
ATOM 1318 O O . ASN A 1 183 ? 1.135 2.538 -12.436 1.00 95.88 183 ASN A O 1
ATOM 1322 N N . TRP A 1 184 ? 2.958 2.638 -11.119 1.00 95.00 184 TRP A N 1
ATOM 1323 C CA . TRP A 1 184 ? 3.540 3.838 -11.688 1.00 95.00 184 TRP A CA 1
ATOM 1324 C C . TRP A 1 184 ? 4.969 3.562 -12.134 1.00 95.00 184 TRP A C 1
ATOM 1326 O O . TRP A 1 184 ? 5.801 3.074 -11.364 1.00 95.00 184 TRP A O 1
ATOM 1336 N N . PHE A 1 185 ? 5.235 3.910 -13.384 1.00 95.38 185 PHE A N 1
ATOM 1337 C CA . PHE A 1 185 ? 6.534 3.869 -14.027 1.00 95.38 185 PHE A CA 1
ATOM 1338 C C . PHE A 1 185 ? 6.872 5.290 -14.466 1.00 95.38 185 PHE A C 1
ATOM 1340 O O . PHE A 1 185 ? 6.149 5.891 -15.251 1.00 95.38 185 PHE A O 1
ATOM 1347 N N . PHE A 1 186 ? 7.958 5.850 -13.958 1.00 94.25 186 PHE A N 1
ATOM 1348 C CA . PHE A 1 186 ? 8.411 7.185 -14.329 1.00 94.25 186 PHE A CA 1
ATOM 1349 C C . PHE A 1 186 ? 9.599 7.034 -15.270 1.00 94.25 186 PHE A C 1
ATOM 1351 O O . PHE A 1 186 ? 10.706 6.721 -14.826 1.00 94.25 186 PHE A O 1
ATOM 1358 N N . ALA A 1 187 ? 9.353 7.200 -16.564 1.00 93.38 187 ALA A N 1
ATOM 1359 C CA . ALA A 1 187 ? 10.348 7.047 -17.617 1.00 93.38 187 ALA A CA 1
ATOM 1360 C C . ALA A 1 187 ? 11.199 8.312 -17.734 1.00 93.38 187 ALA A C 1
ATOM 1362 O O . ALA A 1 187 ? 10.643 9.403 -17.689 1.00 93.38 187 ALA A O 1
ATOM 1363 N N . ASP A 1 188 ? 12.519 8.201 -17.909 1.00 93.25 188 ASP A N 1
ATOM 1364 C CA . ASP A 1 188 ? 13.333 9.374 -18.261 1.00 93.25 188 ASP A CA 1
ATOM 1365 C C . ASP A 1 188 ? 12.762 10.057 -19.514 1.00 93.25 188 ASP A C 1
ATOM 1367 O O . ASP A 1 188 ? 12.415 9.381 -20.485 1.00 93.25 188 ASP A O 1
ATOM 1371 N N . SER A 1 189 ? 12.652 11.390 -19.508 1.00 93.94 189 SER A N 1
ATOM 1372 C CA . SER A 1 189 ? 11.985 12.122 -20.591 1.00 93.94 189 SER A CA 1
ATOM 1373 C C . SER A 1 189 ? 12.636 11.879 -21.960 1.00 93.94 189 SER A C 1
ATOM 1375 O O . SER A 1 189 ? 11.954 11.938 -22.983 1.00 93.94 189 SER A O 1
ATOM 1377 N N . SER A 1 190 ? 13.944 11.608 -22.031 1.00 93.81 190 SER A N 1
ATOM 1378 C CA . SER A 1 190 ? 14.607 11.312 -23.307 1.00 93.81 190 SER A CA 1
ATOM 1379 C C . SER A 1 190 ? 14.223 9.935 -23.850 1.00 93.81 190 SER A C 1
ATOM 1381 O O . SER A 1 190 ? 13.879 9.830 -25.030 1.00 93.81 190 SER A O 1
ATOM 1383 N N . ASP A 1 191 ? 14.180 8.920 -22.986 1.00 94.44 191 ASP A N 1
ATOM 1384 C CA . ASP A 1 191 ? 13.726 7.578 -23.349 1.00 94.44 191 ASP A CA 1
ATOM 1385 C C . ASP A 1 191 ? 12.234 7.591 -23.696 1.00 94.44 191 ASP A C 1
ATOM 1387 O O . ASP A 1 191 ? 11.846 7.076 -24.745 1.00 94.44 191 ASP A O 1
ATOM 1391 N N . PHE A 1 192 ? 11.408 8.265 -22.890 1.00 95.25 192 PHE A N 1
ATOM 1392 C CA . PHE A 1 192 ? 9.969 8.409 -23.114 1.00 95.25 192 PHE A CA 1
ATOM 1393 C C . PHE A 1 192 ? 9.642 9.007 -24.486 1.00 95.25 192 PHE A C 1
ATOM 1395 O O . PHE A 1 192 ? 8.789 8.487 -25.198 1.00 95.25 192 PHE A O 1
ATOM 1402 N N . ASN A 1 193 ? 10.362 10.046 -24.920 1.00 94.69 193 ASN A N 1
ATOM 1403 C CA . ASN A 1 193 ? 10.152 10.647 -26.243 1.00 94.69 193 ASN A CA 1
ATOM 1404 C C . ASN A 1 193 ? 10.384 9.666 -27.406 1.00 94.69 193 ASN A C 1
ATOM 1406 O O . ASN A 1 193 ? 9.893 9.895 -28.512 1.00 94.69 193 ASN A O 1
ATOM 1410 N N . SER A 1 194 ? 11.152 8.598 -27.178 1.00 94.25 194 SER A N 1
ATOM 1411 C CA . SER A 1 194 ? 11.459 7.582 -28.187 1.00 94.25 194 SER A CA 1
ATOM 1412 C C . SER A 1 194 ? 10.643 6.295 -28.041 1.00 94.25 194 SER A C 1
ATOM 1414 O O . SER A 1 194 ? 10.296 5.688 -29.055 1.00 94.25 194 SER A O 1
ATOM 1416 N N . LEU A 1 195 ? 10.324 5.891 -26.808 1.00 95.38 195 LEU A N 1
ATOM 1417 C CA . LEU A 1 195 ? 9.684 4.614 -26.478 1.00 95.38 195 LEU A CA 1
ATOM 1418 C C . LEU A 1 195 ? 8.203 4.757 -26.092 1.00 95.38 195 LEU A C 1
ATOM 1420 O O . LEU A 1 195 ? 7.444 3.805 -26.248 1.00 95.38 195 LEU A O 1
ATOM 1424 N N . GLY A 1 196 ? 7.777 5.931 -25.623 1.00 95.62 196 GLY A N 1
ATOM 1425 C CA . GLY A 1 196 ? 6.476 6.146 -24.986 1.00 95.62 196 GLY A CA 1
ATOM 1426 C C . GLY A 1 196 ? 6.412 5.531 -23.587 1.00 95.62 196 GLY A C 1
ATOM 1427 O O . GLY A 1 196 ? 7.440 5.409 -22.918 1.00 95.62 196 GLY A O 1
ATOM 1428 N N . CYS A 1 197 ? 5.212 5.142 -23.150 1.00 95.69 197 CYS A N 1
ATOM 1429 C CA . CYS A 1 197 ? 5.026 4.321 -21.952 1.00 95.69 197 CYS A CA 1
ATOM 1430 C C . CYS A 1 197 ? 5.275 2.830 -22.227 1.00 95.69 197 CYS A C 1
ATOM 1432 O O . CYS A 1 197 ? 4.994 2.367 -23.339 1.00 95.69 197 CYS A O 1
ATOM 1434 N N . PRO A 1 198 ? 5.717 2.056 -21.213 1.00 94.62 198 PRO A N 1
ATOM 1435 C CA . PRO A 1 198 ? 5.789 0.603 -21.313 1.00 94.62 198 PRO A CA 1
ATOM 1436 C C . PRO A 1 198 ? 4.438 -0.019 -21.684 1.00 94.62 198 PRO A C 1
ATOM 1438 O O . PRO A 1 198 ? 3.368 0.551 -21.455 1.00 94.62 198 PRO A O 1
ATOM 1441 N N . SER A 1 199 ? 4.469 -1.232 -22.237 1.00 91.75 199 SER A N 1
ATOM 1442 C CA . SER A 1 199 ? 3.240 -1.931 -22.622 1.00 91.75 199 SER A CA 1
ATOM 1443 C C . SER A 1 199 ? 2.320 -2.155 -21.416 1.00 91.75 199 SER A C 1
ATOM 1445 O O . SER A 1 199 ? 2.752 -2.656 -20.381 1.00 91.75 199 SER A O 1
ATOM 1447 N N . GLY A 1 200 ? 1.038 -1.807 -21.560 1.00 88.62 200 GLY A N 1
ATOM 1448 C CA . GLY A 1 200 ? 0.049 -1.914 -20.481 1.00 88.62 200 GLY A CA 1
ATOM 1449 C C . GLY A 1 200 ? -0.005 -0.705 -19.544 1.00 88.62 200 GLY A C 1
ATOM 1450 O O . GLY A 1 200 ? -0.815 -0.713 -18.619 1.00 88.62 200 GLY A O 1
ATOM 1451 N N . PHE A 1 201 ? 0.806 0.325 -19.796 1.00 92.94 201 PHE A N 1
ATOM 1452 C CA . PHE A 1 201 ? 0.731 1.608 -19.110 1.00 92.94 201 PHE A CA 1
ATOM 1453 C C . PHE A 1 201 ? 0.198 2.699 -20.043 1.00 92.94 201 PHE A C 1
ATOM 1455 O O . PHE A 1 201 ? 0.463 2.710 -21.247 1.00 92.94 201 PHE A O 1
ATOM 1462 N N . GLU A 1 202 ? -0.537 3.633 -19.458 1.00 91.44 202 GLU A N 1
ATOM 1463 C CA . GLU A 1 202 ? -1.033 4.844 -20.093 1.00 91.44 202 GLU A CA 1
ATOM 1464 C C . GLU A 1 202 ? -0.164 6.038 -19.691 1.00 91.44 202 GLU A C 1
ATOM 1466 O O . GLU A 1 202 ? 0.330 6.112 -18.563 1.00 91.44 202 GLU A O 1
ATOM 1471 N N . ASP A 1 203 ? 0.014 6.975 -20.622 1.00 92.00 203 ASP A N 1
ATOM 1472 C CA . ASP A 1 203 ? 0.645 8.265 -20.343 1.00 92.00 203 ASP A CA 1
ATOM 1473 C C . ASP A 1 203 ? -0.249 9.062 -19.390 1.00 92.00 203 ASP A C 1
ATOM 1475 O O . ASP A 1 203 ? -1.423 9.312 -19.677 1.00 92.00 203 ASP A O 1
ATOM 1479 N N . SER A 1 204 ? 0.302 9.446 -18.240 1.00 88.25 204 SER A N 1
ATOM 1480 C CA . SER A 1 204 ? -0.422 10.232 -17.247 1.00 88.25 204 SER A CA 1
ATOM 1481 C C . SER A 1 204 ? -0.604 11.689 -17.683 1.00 88.25 204 SER A C 1
ATOM 1483 O O . SER A 1 204 ? -1.481 12.377 -17.160 1.00 88.25 204 SER A O 1
ATOM 1485 N N . GLY A 1 205 ? 0.212 12.170 -18.626 1.00 87.56 205 GLY A N 1
ATOM 1486 C CA . GLY A 1 205 ? 0.298 13.570 -19.032 1.00 87.56 205 GLY A CA 1
ATOM 1487 C C . GLY A 1 205 ? 1.034 14.461 -18.026 1.00 87.56 205 GLY A C 1
ATOM 1488 O O . GLY A 1 205 ? 1.003 15.686 -18.169 1.00 87.56 205 GLY A O 1
ATOM 1489 N N . TYR A 1 206 ? 1.676 13.873 -17.009 1.00 86.12 206 TYR A N 1
ATOM 1490 C CA . TYR A 1 206 ? 2.411 14.588 -15.967 1.00 86.12 206 TYR A CA 1
ATOM 1491 C C . TYR A 1 206 ? 3.914 14.320 -16.042 1.00 86.12 206 TYR A C 1
ATOM 1493 O O . TYR A 1 206 ? 4.357 13.178 -16.182 1.00 86.12 206 TYR A O 1
ATOM 1501 N N . SER A 1 207 ? 4.687 15.385 -15.834 1.00 87.69 207 SER A N 1
ATOM 1502 C CA . SER A 1 207 ? 6.145 15.335 -15.742 1.00 87.69 207 SER A CA 1
ATOM 1503 C C . SER A 1 207 ? 6.617 15.496 -14.298 1.00 87.69 207 SER A C 1
ATOM 1505 O O . SER A 1 207 ? 6.048 16.249 -13.505 1.00 87.69 207 SER A O 1
ATOM 1507 N N . TYR A 1 208 ? 7.719 14.833 -13.973 1.00 86.44 208 TYR A N 1
ATOM 1508 C CA . TYR A 1 208 ? 8.315 14.764 -12.647 1.00 86.44 208 TYR A CA 1
ATOM 1509 C C . TYR A 1 208 ? 9.795 15.115 -12.711 1.00 86.44 208 TYR A C 1
ATOM 1511 O O . TYR A 1 208 ? 10.458 14.998 -13.741 1.00 86.44 208 TYR A O 1
ATOM 1519 N N . THR A 1 209 ? 10.339 15.530 -11.572 1.00 86.25 209 THR A N 1
ATOM 1520 C CA . THR A 1 209 ? 11.778 15.715 -11.412 1.00 86.25 209 THR A CA 1
ATOM 1521 C C . THR A 1 209 ? 12.284 14.779 -10.331 1.00 86.25 209 THR A C 1
ATOM 1523 O O . THR A 1 209 ? 11.894 14.895 -9.174 1.00 86.25 209 THR A O 1
ATOM 1526 N N . PHE A 1 210 ? 13.201 13.883 -10.687 1.00 84.44 210 PHE A N 1
ATOM 1527 C CA . PHE A 1 210 ? 13.869 13.010 -9.728 1.00 84.44 210 PHE A CA 1
ATOM 1528 C C . PHE A 1 210 ? 15.373 13.233 -9.791 1.00 84.44 210 PHE A C 1
ATOM 1530 O O . PHE A 1 210 ? 15.985 13.112 -10.848 1.00 84.44 210 PHE A O 1
ATOM 1537 N N . ASN A 1 211 ? 15.987 13.574 -8.655 1.00 83.50 211 ASN A N 1
ATOM 1538 C CA . ASN A 1 211 ? 17.433 13.820 -8.554 1.00 83.50 211 ASN A CA 1
ATOM 1539 C C . ASN A 1 211 ? 17.984 14.790 -9.630 1.00 83.50 211 ASN A C 1
ATOM 1541 O O . ASN A 1 211 ? 19.124 14.660 -10.065 1.00 83.50 211 ASN A O 1
ATOM 1545 N N . GLY A 1 212 ? 17.175 15.770 -10.052 1.00 83.81 212 GLY A N 1
ATOM 1546 C CA . GLY A 1 212 ? 17.527 16.746 -11.090 1.00 83.81 212 GLY A CA 1
ATOM 1547 C C . GLY A 1 212 ? 17.336 16.269 -12.537 1.00 83.81 212 GLY A C 1
ATOM 1548 O O . GLY A 1 212 ? 17.517 17.076 -13.443 1.00 83.81 212 GLY A O 1
ATOM 1549 N N . GLY A 1 213 ? 16.959 15.007 -12.762 1.00 87.00 213 GLY A N 1
ATOM 1550 C CA . GLY A 1 213 ? 16.512 14.498 -14.063 1.00 87.00 213 GLY A CA 1
ATOM 1551 C C . GLY A 1 213 ? 15.018 14.737 -14.287 1.00 87.00 213 GLY A C 1
ATOM 1552 O O . GLY A 1 213 ? 14.272 14.884 -13.319 1.00 87.00 213 GLY A O 1
ATOM 1553 N N . SER A 1 214 ? 14.599 14.782 -15.553 1.00 91.19 214 SER A N 1
ATOM 1554 C CA . SER A 1 214 ? 13.194 14.939 -15.965 1.00 91.19 214 SER A CA 1
ATOM 1555 C C . SER A 1 214 ? 12.614 13.585 -16.356 1.00 91.19 214 SER A C 1
ATOM 1557 O O . SER A 1 214 ? 13.295 12.805 -17.019 1.00 91.19 214 SER A O 1
ATOM 1559 N N . TYR A 1 215 ? 11.392 13.307 -15.909 1.00 92.12 215 TYR A N 1
ATOM 1560 C CA . TYR A 1 215 ? 10.730 12.025 -16.113 1.00 92.12 215 TYR A CA 1
ATOM 1561 C C . TYR A 1 215 ? 9.260 12.228 -16.460 1.00 92.12 215 TYR A C 1
ATOM 1563 O O . TYR A 1 215 ? 8.630 13.130 -15.917 1.00 92.12 215 TYR A O 1
ATOM 1571 N N . GLU A 1 216 ? 8.697 11.357 -17.285 1.00 92.25 216 GLU A N 1
ATOM 1572 C CA . GLU A 1 216 ? 7.273 11.334 -17.618 1.00 92.25 216 GLU A CA 1
ATOM 1573 C C . GLU A 1 216 ? 6.576 10.181 -16.896 1.00 92.25 216 GLU A C 1
ATOM 1575 O O . GLU A 1 216 ? 7.130 9.084 -16.759 1.00 92.25 216 GLU A O 1
ATOM 1580 N N . GLY A 1 217 ? 5.374 10.438 -16.383 1.00 91.50 217 GLY A N 1
ATOM 1581 C CA . GLY A 1 217 ? 4.595 9.447 -15.655 1.00 91.50 217 GLY A CA 1
ATOM 1582 C C . GLY A 1 217 ? 3.817 8.523 -16.579 1.00 91.50 217 GLY A C 1
ATOM 1583 O O . GLY A 1 217 ? 3.008 8.962 -17.385 1.00 91.50 217 GLY A O 1
ATOM 1584 N N . CYS A 1 218 ? 3.984 7.230 -16.363 1.00 93.94 218 CYS A N 1
ATOM 1585 C CA . CYS A 1 218 ? 3.168 6.179 -16.939 1.00 93.94 218 CYS A CA 1
ATOM 1586 C C . CYS A 1 218 ? 2.458 5.447 -15.804 1.00 93.94 218 CYS A C 1
ATOM 1588 O O . CYS A 1 218 ? 3.097 5.079 -14.816 1.00 93.94 218 CYS A O 1
ATOM 1590 N N . PHE A 1 219 ? 1.156 5.208 -15.927 1.00 92.75 219 PHE A N 1
ATOM 1591 C CA . PHE A 1 219 ? 0.393 4.480 -14.914 1.00 92.75 219 PHE A CA 1
ATOM 1592 C C . PHE A 1 219 ? -0.375 3.311 -15.524 1.00 92.75 219 PHE A C 1
ATOM 1594 O O . PHE A 1 219 ? -0.742 3.326 -16.693 1.00 92.75 219 PHE A O 1
ATOM 1601 N N . GLY A 1 220 ? -0.606 2.272 -14.733 1.00 92.31 220 GLY A N 1
ATOM 1602 C CA . GLY A 1 220 ? -1.354 1.098 -15.161 1.00 92.31 220 GLY A CA 1
ATOM 1603 C C . GLY A 1 220 ? -1.949 0.377 -13.966 1.00 92.31 220 GLY A C 1
ATOM 1604 O O . GLY A 1 220 ? -1.343 0.292 -12.899 1.00 92.31 220 GLY A O 1
ATOM 1605 N N . ASN A 1 221 ? -3.147 -0.164 -14.125 1.00 92.44 221 ASN A N 1
ATOM 1606 C CA . ASN A 1 221 ? -3.837 -0.865 -13.051 1.00 92.44 221 ASN A CA 1
ATOM 1607 C C . ASN A 1 221 ? -3.834 -2.379 -13.301 1.00 92.44 221 ASN A C 1
ATOM 1609 O O . ASN A 1 221 ? -4.075 -2.832 -14.418 1.00 92.44 221 ASN A O 1
ATOM 1613 N N . SER A 1 222 ? -3.626 -3.177 -12.251 1.00 94.31 222 SER A N 1
ATOM 1614 C CA . SER A 1 222 ? -4.067 -4.584 -12.267 1.00 94.31 222 SER A CA 1
ATOM 1615 C C . SER A 1 222 ? -5.577 -4.669 -12.439 1.00 94.31 222 SER A C 1
ATOM 1617 O O . SER A 1 222 ? -6.269 -3.720 -12.099 1.00 94.31 222 SER A O 1
ATOM 1619 N N . SER A 1 223 ? -6.102 -5.840 -12.803 1.00 93.44 223 SER A N 1
ATOM 1620 C CA . SER A 1 223 ? -7.519 -6.162 -12.595 1.00 93.44 223 SER A CA 1
ATOM 1621 C C . SER A 1 223 ? -8.030 -5.766 -11.198 1.00 93.44 223 SER A C 1
ATOM 1623 O O . SER A 1 223 ? -7.264 -5.722 -10.236 1.00 93.44 223 SER A O 1
ATOM 1625 N N . ALA A 1 224 ? -9.337 -5.564 -11.051 1.00 93.19 224 ALA A N 1
ATOM 1626 C CA . ALA A 1 224 ? -9.951 -5.239 -9.767 1.00 93.19 224 ALA A CA 1
ATOM 1627 C C . ALA A 1 224 ? -10.871 -6.353 -9.261 1.00 93.19 224 ALA A C 1
ATOM 1629 O O . ALA A 1 224 ? -11.482 -7.087 -10.039 1.00 93.19 224 ALA A O 1
ATOM 1630 N N . VAL A 1 225 ? -10.996 -6.457 -7.938 1.00 94.62 225 VAL A N 1
ATOM 1631 C CA . VAL A 1 225 ? -11.974 -7.332 -7.283 1.00 94.62 225 VAL A CA 1
ATOM 1632 C C . VAL A 1 225 ? -13.015 -6.495 -6.546 1.00 94.62 225 VAL A C 1
ATOM 1634 O O . VAL A 1 225 ? -12.667 -5.660 -5.708 1.00 94.62 225 VAL A O 1
ATOM 1637 N N . SER A 1 226 ? -14.295 -6.726 -6.845 1.00 94.25 226 SER A N 1
ATOM 1638 C CA . SER A 1 226 ? -15.409 -6.091 -6.137 1.00 94.25 226 SER A CA 1
ATOM 1639 C C . SER A 1 226 ? -15.396 -6.460 -4.650 1.00 94.25 226 SER A C 1
ATOM 1641 O O . SER A 1 226 ? -15.228 -7.621 -4.265 1.00 94.25 226 SER A O 1
ATOM 1643 N N . ALA A 1 227 ? -15.623 -5.461 -3.803 1.00 94.44 227 ALA A N 1
ATOM 1644 C CA . ALA A 1 227 ? -15.618 -5.556 -2.352 1.00 94.44 227 ALA A CA 1
ATOM 1645 C C . ALA A 1 227 ? -16.839 -4.820 -1.754 1.00 94.44 227 ALA A C 1
ATOM 1647 O O . ALA A 1 227 ? -17.472 -3.990 -2.404 1.00 94.44 227 ALA A O 1
ATOM 1648 N N . PRO A 1 228 ? -17.236 -5.117 -0.506 1.00 94.38 228 PRO A N 1
ATOM 1649 C CA . PRO A 1 228 ? -18.328 -4.416 0.155 1.00 94.38 228 PRO A CA 1
ATOM 1650 C C . PRO A 1 228 ? -17.891 -3.018 0.593 1.00 94.38 228 PRO A C 1
ATOM 1652 O O . PRO A 1 228 ? -16.757 -2.827 1.028 1.00 94.38 228 PRO A O 1
ATOM 1655 N N . LYS A 1 229 ? -18.828 -2.060 0.573 1.00 93.19 229 LYS A N 1
ATOM 1656 C CA . LYS A 1 229 ? -18.572 -0.700 1.061 1.00 93.19 229 LYS A CA 1
ATOM 1657 C C . LYS A 1 229 ? -18.406 -0.757 2.570 1.00 93.19 229 LYS A C 1
ATOM 1659 O O . LYS A 1 229 ? -19.346 -1.106 3.280 1.00 93.19 229 LYS A O 1
ATOM 1664 N N . VAL A 1 230 ? -17.232 -0.386 3.059 1.00 93.69 230 VAL A N 1
ATOM 1665 C CA . VAL A 1 230 ? -16.966 -0.277 4.493 1.00 93.69 230 VAL A CA 1
ATOM 1666 C C . VAL A 1 230 ? -17.438 1.090 4.997 1.00 93.69 230 VAL A C 1
ATOM 1668 O O . VAL A 1 230 ? -16.988 2.123 4.502 1.00 93.69 230 VAL A O 1
ATOM 1671 N N . PRO A 1 231 ? -18.346 1.160 5.980 1.00 92.56 231 PRO A N 1
ATOM 1672 C CA . PRO A 1 231 ? -18.603 2.411 6.681 1.00 92.56 231 PRO A CA 1
ATOM 1673 C C . PRO A 1 231 ? -17.343 2.840 7.436 1.00 92.56 231 PRO A C 1
ATOM 1675 O O . PRO A 1 231 ? -16.699 2.002 8.065 1.00 92.56 231 PRO A O 1
ATOM 1678 N N . ALA A 1 232 ? -17.015 4.133 7.450 1.00 91.81 232 ALA A N 1
ATOM 1679 C CA . ALA A 1 232 ? -15.824 4.617 8.159 1.00 91.81 232 ALA A CA 1
ATOM 1680 C C . ALA A 1 232 ? -15.839 4.277 9.668 1.00 91.81 232 ALA A C 1
ATOM 1682 O O . ALA A 1 232 ? -14.802 4.022 10.274 1.00 91.81 232 ALA A O 1
ATOM 1683 N N . THR A 1 233 ? -17.031 4.155 10.261 1.00 93.06 233 THR A N 1
ATOM 1684 C CA . THR A 1 233 ? -17.234 3.676 11.640 1.00 93.06 233 THR A CA 1
ATOM 1685 C C . THR A 1 233 ? -16.771 2.233 11.873 1.00 93.06 233 THR A C 1
ATOM 1687 O O . THR A 1 233 ? -16.574 1.832 13.014 1.00 93.06 233 THR A O 1
ATOM 1690 N N . SER A 1 234 ? -16.613 1.440 10.811 1.00 94.38 234 SER A N 1
ATOM 1691 C CA . SER A 1 234 ? -16.263 0.015 10.848 1.00 94.38 234 SER A CA 1
ATOM 1692 C C . SER A 1 234 ? -14.828 -0.271 10.391 1.00 94.38 234 SER A C 1
ATOM 1694 O O . SER A 1 234 ? -14.474 -1.433 10.191 1.00 94.38 234 SER A O 1
ATOM 1696 N N . LEU A 1 235 ? -13.988 0.759 10.234 1.00 95.38 235 LEU A N 1
ATOM 1697 C CA . LEU A 1 235 ? -12.608 0.620 9.750 1.00 95.38 235 LEU A CA 1
ATOM 1698 C C . LEU A 1 235 ? -11.729 -0.272 10.636 1.00 95.38 235 LEU A C 1
ATOM 1700 O O . LEU A 1 235 ? -10.810 -0.905 10.128 1.00 95.38 235 LEU A O 1
ATOM 1704 N N . ALA A 1 236 ? -12.048 -0.407 11.927 1.00 95.50 236 ALA A N 1
ATOM 1705 C CA . ALA A 1 236 ? -11.342 -1.321 12.827 1.00 95.50 236 ALA A CA 1
ATOM 1706 C C . ALA A 1 236 ? -11.471 -2.795 12.402 1.00 95.50 236 ALA A C 1
ATOM 1708 O O . ALA A 1 236 ? -10.620 -3.623 12.716 1.00 95.50 236 ALA A O 1
ATOM 1709 N N . SER A 1 237 ? -12.527 -3.129 11.653 1.00 94.88 237 SER A N 1
ATOM 1710 C CA . SER A 1 237 ? -12.758 -4.466 11.098 1.00 94.88 237 SER A CA 1
ATOM 1711 C C . SER A 1 237 ? -12.171 -4.655 9.697 1.00 94.88 237 SER A C 1
ATOM 1713 O O . SER A 1 237 ? -12.381 -5.718 9.107 1.00 94.88 237 SER A O 1
ATOM 1715 N N . ALA A 1 238 ? -11.488 -3.644 9.151 1.00 96.62 238 ALA A N 1
ATOM 1716 C CA . ALA A 1 238 ? -10.887 -3.666 7.826 1.00 96.62 238 ALA A CA 1
ATOM 1717 C C . ALA A 1 238 ? -9.351 -3.689 7.897 1.00 96.62 238 ALA A C 1
ATOM 1719 O O . ALA A 1 238 ? -8.738 -3.093 8.785 1.00 96.62 238 ALA A O 1
ATOM 1720 N N . LYS A 1 239 ? -8.721 -4.372 6.940 1.00 98.44 239 LYS A N 1
ATOM 1721 C CA . LYS A 1 239 ? -7.268 -4.335 6.723 1.00 98.44 239 LYS A CA 1
ATOM 1722 C C . LYS A 1 239 ? -6.971 -4.347 5.236 1.00 98.44 239 LYS A C 1
ATOM 1724 O O . LYS A 1 239 ? -7.667 -5.018 4.470 1.00 98.44 239 LYS A O 1
ATOM 1729 N N . LEU A 1 240 ? -5.897 -3.666 4.862 1.00 98.75 240 LEU A N 1
ATOM 1730 C CA . LEU A 1 240 ? -5.347 -3.689 3.516 1.00 98.75 240 LEU A CA 1
ATOM 1731 C C . LEU A 1 240 ? -3.932 -4.253 3.581 1.00 98.75 240 LEU A C 1
ATOM 1733 O O . LEU A 1 240 ? -3.084 -3.747 4.311 1.00 98.75 240 LEU A O 1
ATOM 1737 N N . THR A 1 241 ? -3.699 -5.341 2.860 1.00 98.81 241 THR A N 1
ATOM 1738 C CA . THR A 1 241 ? -2.402 -6.018 2.822 1.00 98.81 241 THR A CA 1
ATOM 1739 C C . THR A 1 241 ? -1.836 -5.940 1.418 1.00 98.81 241 THR A C 1
ATOM 1741 O O . THR A 1 241 ? -2.470 -6.430 0.487 1.00 98.81 241 THR A O 1
ATOM 1744 N N . GLY A 1 242 ? -0.644 -5.374 1.287 1.00 98.62 242 GLY A N 1
ATOM 1745 C CA . GLY A 1 242 ? 0.177 -5.456 0.085 1.00 98.62 242 GLY A CA 1
ATOM 1746 C C . GLY A 1 242 ? 1.263 -6.501 0.283 1.00 98.62 242 GLY A C 1
ATOM 1747 O O . GLY A 1 242 ? 1.847 -6.587 1.367 1.00 98.62 242 GLY A O 1
ATOM 1748 N N . ALA A 1 243 ? 1.529 -7.305 -0.736 1.00 98.44 243 ALA A N 1
ATOM 1749 C CA . ALA A 1 243 ? 2.629 -8.257 -0.745 1.00 98.44 243 ALA A CA 1
ATOM 1750 C C . ALA A 1 243 ? 3.260 -8.329 -2.133 1.00 98.44 243 ALA A C 1
ATOM 1752 O O . ALA A 1 243 ? 2.534 -8.331 -3.123 1.00 98.44 243 ALA A O 1
ATOM 1753 N N . SER A 1 244 ? 4.581 -8.461 -2.181 1.00 97.38 244 SER A N 1
ATOM 1754 C CA . SER A 1 244 ? 5.342 -8.698 -3.406 1.00 97.38 244 SER A CA 1
ATOM 1755 C C . SER A 1 244 ? 6.283 -9.882 -3.203 1.00 97.38 244 SER A C 1
ATOM 1757 O O . SER A 1 244 ? 6.839 -10.107 -2.119 1.00 97.38 244 SER A O 1
ATOM 1759 N N . VAL A 1 245 ? 6.413 -10.709 -4.236 1.00 96.38 245 VAL A N 1
ATOM 1760 C CA . VAL A 1 245 ? 7.236 -11.921 -4.211 1.00 96.38 245 VAL A CA 1
ATOM 1761 C C . VAL A 1 245 ? 8.082 -11.938 -5.468 1.00 96.38 245 VAL A C 1
ATOM 1763 O O . VAL A 1 245 ? 7.528 -12.052 -6.554 1.00 96.38 245 VAL A O 1
ATOM 1766 N N . ALA A 1 246 ? 9.405 -11.899 -5.295 1.00 95.62 246 ALA A N 1
ATOM 1767 C CA . ALA A 1 246 ? 10.361 -11.872 -6.398 1.00 95.62 246 ALA A CA 1
ATOM 1768 C C . ALA A 1 246 ? 10.137 -13.038 -7.373 1.00 95.62 246 ALA A C 1
ATOM 1770 O O . ALA A 1 246 ? 10.119 -14.200 -6.949 1.00 95.62 246 ALA A O 1
ATOM 1771 N N . ASN A 1 247 ? 10.015 -12.736 -8.668 1.00 94.06 247 ASN A N 1
ATOM 1772 C CA . ASN A 1 247 ? 9.673 -13.696 -9.733 1.00 94.06 247 ASN A CA 1
ATOM 1773 C C . ASN A 1 247 ? 8.324 -14.407 -9.509 1.00 94.06 247 ASN A C 1
ATOM 1775 O O . ASN A 1 247 ? 8.107 -15.533 -9.965 1.00 94.06 247 ASN A O 1
ATOM 1779 N N . GLY A 1 248 ? 7.441 -13.785 -8.736 1.00 95.94 248 GLY A N 1
ATOM 1780 C CA . GLY A 1 248 ? 6.159 -14.317 -8.317 1.00 95.94 248 GLY A CA 1
ATOM 1781 C C . GLY A 1 248 ? 5.038 -13.358 -8.680 1.00 95.94 248 GLY A C 1
ATOM 1782 O O . GLY A 1 248 ? 4.736 -13.154 -9.855 1.00 95.94 248 GLY A O 1
ATOM 1783 N N . LYS A 1 249 ? 4.356 -12.839 -7.660 1.00 97.25 249 LYS A N 1
ATOM 1784 C CA . LYS A 1 249 ? 3.169 -12.002 -7.827 1.00 97.25 249 LYS A CA 1
ATOM 1785 C C . LYS A 1 249 ? 3.192 -10.844 -6.851 1.00 97.25 249 LYS A C 1
ATOM 1787 O O . LYS A 1 249 ? 3.507 -11.053 -5.676 1.00 97.25 249 LYS A O 1
ATOM 1792 N N . ASP A 1 250 ? 2.692 -9.711 -7.315 1.00 98.31 250 ASP A N 1
ATOM 1793 C CA . ASP A 1 250 ? 2.212 -8.652 -6.440 1.00 98.31 250 ASP A CA 1
ATOM 1794 C C . ASP A 1 250 ? 0.746 -8.907 -6.108 1.00 98.31 250 ASP A C 1
ATOM 1796 O O . ASP A 1 250 ? -0.037 -9.390 -6.931 1.00 98.31 250 ASP A O 1
ATOM 1800 N N . THR A 1 251 ? 0.378 -8.660 -4.858 1.00 98.56 251 THR A N 1
ATOM 1801 C CA . THR A 1 251 ? -0.927 -9.020 -4.310 1.00 98.56 251 THR A CA 1
ATOM 1802 C C . THR A 1 251 ? -1.455 -7.908 -3.422 1.00 98.56 251 THR A C 1
ATOM 1804 O O . THR A 1 251 ? -0.819 -7.564 -2.428 1.00 98.56 251 THR A O 1
ATOM 1807 N N . VAL A 1 252 ? -2.676 -7.449 -3.698 1.00 98.56 252 VAL A N 1
ATOM 1808 C CA . VAL A 1 252 ? -3.498 -6.756 -2.701 1.00 98.56 252 VAL A CA 1
ATOM 1809 C C . VAL A 1 252 ? -4.473 -7.758 -2.092 1.00 98.56 252 VAL A C 1
ATOM 1811 O O . VAL A 1 252 ? -5.099 -8.560 -2.788 1.00 98.56 252 VAL A O 1
ATOM 1814 N N . THR A 1 253 ? -4.594 -7.761 -0.770 1.00 98.75 253 THR A N 1
ATOM 1815 C CA . THR A 1 253 ? -5.649 -8.471 -0.042 1.00 98.75 253 THR A CA 1
ATOM 1816 C C . THR A 1 253 ? -6.375 -7.481 0.854 1.00 98.75 253 THR A C 1
ATOM 1818 O O . THR A 1 253 ? -5.798 -6.941 1.798 1.00 98.75 253 THR A O 1
ATOM 1821 N N . PHE A 1 254 ? -7.654 -7.276 0.571 1.00 98.62 254 PHE A N 1
ATOM 1822 C CA . PHE A 1 254 ? -8.564 -6.511 1.401 1.00 98.62 254 PHE A CA 1
ATOM 1823 C C . PHE A 1 254 ? -9.394 -7.463 2.257 1.00 98.62 254 PHE A C 1
ATOM 1825 O O . PHE A 1 254 ? -10.067 -8.357 1.743 1.00 98.62 254 PHE A O 1
ATOM 1832 N N . THR A 1 255 ? -9.362 -7.284 3.572 1.00 98.44 255 THR A N 1
ATOM 1833 C CA . THR A 1 255 ? -10.200 -8.053 4.495 1.00 98.44 255 THR A CA 1
ATOM 1834 C C . THR A 1 255 ? -11.156 -7.123 5.208 1.00 98.44 255 THR A C 1
ATOM 1836 O O . THR A 1 255 ? -10.716 -6.106 5.736 1.00 98.44 255 THR A O 1
ATOM 1839 N N . TYR A 1 256 ? -12.429 -7.500 5.283 1.00 96.56 256 TYR A N 1
ATOM 1840 C CA . TYR A 1 256 ? -13.438 -6.784 6.053 1.00 96.56 256 TYR A CA 1
ATOM 1841 C C . TYR A 1 256 ? -14.369 -7.780 6.739 1.00 96.56 256 TYR A C 1
ATOM 1843 O O . TYR A 1 256 ? -14.978 -8.630 6.082 1.00 96.56 256 TYR A O 1
ATOM 1851 N N . SER A 1 257 ? -14.489 -7.671 8.065 1.00 92.38 257 SER A N 1
ATOM 1852 C CA . SER A 1 257 ? -15.298 -8.587 8.877 1.00 92.38 257 SER A CA 1
ATOM 1853 C C . SER A 1 257 ? -14.904 -10.052 8.609 1.00 92.38 257 SER A C 1
ATOM 1855 O O . SER A 1 257 ? -13.740 -10.411 8.760 1.00 92.38 257 SER A O 1
ATOM 1857 N N . ASN A 1 258 ? -15.827 -10.911 8.185 1.00 95.25 258 ASN A N 1
ATOM 1858 C CA . ASN A 1 258 ? -15.596 -12.332 7.932 1.00 95.25 258 ASN A CA 1
ATOM 1859 C C . ASN A 1 258 ? -15.238 -12.670 6.471 1.00 95.25 258 ASN A C 1
ATOM 1861 O O . ASN A 1 258 ? -15.295 -13.845 6.101 1.00 95.25 258 ASN A O 1
ATOM 1865 N N . LYS A 1 259 ? -14.895 -11.676 5.640 1.00 97.88 259 LYS A N 1
ATOM 1866 C CA . LYS A 1 259 ? -14.567 -11.862 4.219 1.00 97.88 259 LYS A CA 1
ATOM 1867 C C . LYS A 1 259 ? -13.203 -11.293 3.840 1.00 97.88 259 LYS A C 1
ATOM 1869 O O . LYS A 1 259 ? -12.720 -10.332 4.439 1.00 97.88 259 LYS A O 1
ATOM 1874 N N . ALA A 1 260 ? -12.609 -11.897 2.820 1.00 98.50 260 ALA A N 1
ATOM 1875 C CA . ALA A 1 260 ? -11.367 -11.472 2.196 1.00 98.50 260 ALA A CA 1
ATOM 1876 C C . ALA A 1 260 ? -11.552 -11.421 0.679 1.00 98.50 260 ALA A C 1
ATOM 1878 O O . ALA A 1 260 ? -12.206 -12.295 0.112 1.00 98.50 260 ALA A O 1
ATOM 1879 N N . TYR A 1 261 ? -10.951 -10.422 0.049 1.00 98.50 261 TYR A N 1
ATOM 1880 C CA . TYR A 1 261 ? -10.956 -10.173 -1.388 1.00 98.50 261 TYR A CA 1
ATOM 1881 C C . TYR A 1 261 ? -9.517 -9.915 -1.803 1.00 98.50 261 TYR A C 1
ATOM 1883 O O . TYR A 1 261 ? -8.784 -9.209 -1.108 1.00 98.50 261 TYR A O 1
ATOM 1891 N N . THR A 1 262 ? -9.075 -10.508 -2.899 1.00 98.56 262 THR A N 1
ATOM 1892 C CA . THR A 1 262 ? -7.701 -10.341 -3.360 1.00 98.56 262 THR A CA 1
ATOM 1893 C C . THR A 1 262 ? -7.648 -10.285 -4.869 1.00 98.56 262 THR A C 1
ATOM 1895 O O . THR A 1 262 ? -8.391 -10.990 -5.553 1.00 98.56 262 THR A O 1
ATOM 1898 N N . VAL A 1 263 ? -6.734 -9.466 -5.370 1.00 97.69 263 VAL A N 1
ATOM 1899 C CA . VAL A 1 263 ? -6.286 -9.527 -6.752 1.00 97.69 263 VAL A CA 1
ATOM 1900 C C . VAL A 1 263 ? -4.772 -9.622 -6.786 1.00 97.69 263 VAL A C 1
ATOM 1902 O O . VAL A 1 263 ? -4.067 -9.187 -5.870 1.00 97.69 263 VAL A O 1
ATOM 1905 N N . THR A 1 264 ? -4.293 -10.291 -7.823 1.00 98.06 264 THR A N 1
ATOM 1906 C CA . THR A 1 264 ? -2.887 -10.601 -8.034 1.00 98.06 264 THR A CA 1
ATOM 1907 C C . THR A 1 264 ? -2.492 -10.220 -9.450 1.00 98.06 264 THR A C 1
ATOM 1909 O O . THR A 1 264 ? -3.234 -10.512 -10.389 1.00 98.06 264 THR A O 1
ATOM 1912 N N . GLN A 1 265 ? -1.314 -9.625 -9.593 1.00 97.19 265 GLN A N 1
ATOM 1913 C CA . GLN A 1 265 ? -0.639 -9.379 -10.867 1.00 97.19 265 GLN A CA 1
ATOM 1914 C C . GLN A 1 265 ? 0.753 -10.023 -10.835 1.00 97.19 265 GLN A C 1
ATOM 1916 O O . GLN A 1 265 ? 1.174 -10.563 -9.811 1.00 97.19 265 GLN A O 1
ATOM 1921 N N . SER A 1 266 ? 1.459 -10.002 -11.958 1.00 96.88 266 SER A N 1
ATOM 1922 C CA . SER A 1 266 ? 2.838 -10.484 -12.014 1.00 96.88 266 SER A CA 1
ATOM 1923 C C . SER A 1 266 ? 3.789 -9.489 -11.334 1.00 96.88 266 SER A C 1
ATOM 1925 O O . SER A 1 266 ? 3.610 -8.285 -11.475 1.00 96.88 266 SER A O 1
ATOM 1927 N N . ASP A 1 267 ? 4.795 -9.982 -10.605 1.00 96.50 267 ASP A N 1
ATOM 1928 C CA . ASP A 1 267 ? 5.831 -9.131 -9.975 1.00 96.50 267 ASP A CA 1
ATOM 1929 C C . ASP A 1 267 ? 6.632 -8.346 -11.029 1.00 96.50 267 ASP A C 1
ATOM 1931 O O . ASP A 1 267 ? 6.957 -7.181 -10.825 1.00 96.50 267 ASP A O 1
ATOM 1935 N N . ASN A 1 268 ? 6.834 -8.925 -12.219 1.00 95.25 268 ASN A N 1
ATOM 1936 C CA . ASN A 1 268 ? 7.555 -8.275 -13.321 1.00 95.25 268 ASN A CA 1
ATOM 1937 C C . ASN A 1 268 ? 6.873 -7.018 -13.894 1.00 95.25 268 ASN A C 1
ATOM 1939 O O . ASN A 1 268 ? 7.434 -6.397 -14.787 1.00 95.25 268 ASN A O 1
ATOM 1943 N N . THR A 1 269 ? 5.673 -6.648 -13.432 1.00 95.69 269 THR A N 1
ATOM 1944 C CA . THR A 1 269 ? 5.043 -5.383 -13.829 1.00 95.69 269 THR A CA 1
ATOM 1945 C C . THR A 1 269 ? 5.876 -4.186 -13.376 1.00 95.69 269 THR A C 1
ATOM 1947 O O . THR A 1 269 ? 5.950 -3.204 -14.100 1.00 95.69 269 THR A O 1
ATOM 1950 N N . LEU A 1 270 ? 6.502 -4.259 -12.196 1.00 96.75 270 LEU A N 1
ATOM 1951 C CA . LEU A 1 270 ? 7.397 -3.213 -11.686 1.00 96.75 270 LEU A CA 1
ATOM 1952 C C . LEU A 1 270 ? 8.617 -3.764 -10.920 1.00 96.75 270 LEU A C 1
ATOM 1954 O O . LEU A 1 270 ? 9.412 -2.970 -10.417 1.00 96.75 270 LEU A O 1
ATOM 1958 N N . ASP A 1 271 ? 8.759 -5.087 -10.777 1.00 96.88 271 ASP A N 1
ATOM 1959 C CA . ASP A 1 271 ? 9.776 -5.791 -9.976 1.00 96.88 271 ASP A CA 1
ATOM 1960 C C . ASP A 1 271 ? 9.933 -5.220 -8.549 1.00 96.88 271 ASP A C 1
ATOM 1962 O O . ASP A 1 271 ? 11.037 -5.105 -7.994 1.00 96.88 271 ASP A O 1
ATOM 1966 N N . ILE A 1 272 ? 8.809 -4.844 -7.927 1.00 96.88 272 ILE A N 1
ATOM 1967 C CA . ILE A 1 272 ? 8.762 -4.142 -6.634 1.00 96.88 272 ILE A CA 1
ATOM 1968 C C . ILE A 1 272 ? 9.352 -4.988 -5.508 1.00 96.88 272 ILE A C 1
ATOM 1970 O O . ILE A 1 272 ? 9.963 -4.438 -4.583 1.00 96.88 272 ILE A O 1
ATOM 1974 N N . ALA A 1 273 ? 9.262 -6.319 -5.592 1.00 97.12 273 ALA A N 1
ATOM 1975 C CA . ALA A 1 273 ? 9.867 -7.224 -4.616 1.00 97.12 273 ALA A CA 1
ATOM 1976 C C . ALA A 1 273 ? 11.387 -7.054 -4.462 1.00 97.12 273 ALA A C 1
ATOM 1978 O O . ALA A 1 273 ? 11.953 -7.512 -3.469 1.00 97.12 273 ALA A O 1
ATOM 1979 N N . SER A 1 274 ? 12.063 -6.405 -5.415 1.00 95.50 274 SER A N 1
ATOM 1980 C CA . SER A 1 274 ? 13.502 -6.133 -5.348 1.00 95.50 274 SER A CA 1
ATOM 1981 C C . SER A 1 274 ? 13.857 -4.801 -4.671 1.00 95.50 274 SER A C 1
ATOM 1983 O O . SER A 1 274 ? 14.983 -4.639 -4.190 1.00 95.50 274 SER A O 1
ATOM 1985 N N . VAL A 1 275 ? 12.908 -3.861 -4.579 1.00 95.75 275 VAL A N 1
ATOM 1986 C CA . VAL A 1 275 ? 13.176 -2.460 -4.200 1.00 95.75 275 VAL A CA 1
ATOM 1987 C C . VAL A 1 275 ? 12.267 -1.896 -3.096 1.00 95.75 275 VAL A C 1
ATOM 1989 O O . VAL A 1 275 ? 12.509 -0.785 -2.612 1.00 95.75 275 VAL A O 1
ATOM 1992 N N . TRP A 1 276 ? 11.259 -2.644 -2.637 1.00 97.75 276 TRP A N 1
ATOM 1993 C CA . TRP A 1 276 ? 10.320 -2.181 -1.611 1.00 97.75 276 TRP A CA 1
ATOM 1994 C C . TRP A 1 276 ? 10.967 -2.058 -0.221 1.00 97.75 276 TRP A C 1
ATOM 1996 O O . TRP A 1 276 ? 11.352 -3.045 0.410 1.00 97.75 276 TRP A O 1
ATOM 2006 N N . LYS A 1 277 ? 11.081 -0.826 0.281 1.00 97.31 277 LYS A N 1
ATOM 2007 C CA . LYS A 1 277 ? 11.707 -0.475 1.567 1.00 97.31 277 LYS A CA 1
ATOM 2008 C C . LYS A 1 277 ? 10.931 0.530 2.420 1.00 97.31 277 LYS A C 1
ATOM 2010 O O . LYS A 1 277 ? 11.285 0.728 3.581 1.00 97.31 277 LYS A O 1
ATOM 2015 N N . GLN A 1 278 ? 9.922 1.199 1.874 1.00 97.56 278 GLN A N 1
ATOM 2016 C CA . GLN A 1 278 ? 9.049 2.080 2.652 1.00 97.56 278 GLN A CA 1
ATOM 2017 C C . GLN A 1 278 ? 7.596 1.712 2.413 1.00 97.56 278 GLN A C 1
ATOM 2019 O O . GLN A 1 278 ? 7.232 1.330 1.305 1.00 97.56 278 GLN A O 1
ATOM 2024 N N . SER A 1 279 ? 6.786 1.795 3.463 1.00 98.38 279 SER A N 1
ATOM 2025 C CA . SER A 1 279 ? 5.343 1.579 3.387 1.00 98.38 279 SER A CA 1
ATOM 2026 C C . SER A 1 279 ? 4.610 2.737 4.050 1.00 98.38 279 SER A C 1
ATOM 2028 O O . SER A 1 279 ? 4.770 2.955 5.251 1.00 98.38 279 SER A O 1
ATOM 2030 N N . GLU A 1 280 ? 3.814 3.460 3.279 1.00 97.81 280 GLU A N 1
ATOM 2031 C CA . GLU A 1 280 ? 2.810 4.413 3.764 1.00 97.81 280 GLU A CA 1
ATOM 2032 C C . GLU A 1 280 ? 1.454 3.707 3.777 1.00 97.81 280 GLU A C 1
ATOM 2034 O O . GLU A 1 280 ? 1.175 2.929 2.872 1.00 97.81 280 GLU A O 1
ATOM 2039 N N . PHE A 1 281 ? 0.609 3.961 4.775 1.00 98.50 281 PHE A N 1
ATOM 2040 C CA . PHE A 1 281 ? -0.780 3.516 4.751 1.00 98.50 281 PHE A CA 1
ATOM 2041 C C . PHE A 1 281 ? -1.678 4.540 5.413 1.00 98.50 281 PHE A C 1
ATOM 2043 O O . PHE A 1 281 ? -1.421 4.905 6.560 1.00 98.50 281 PHE A O 1
ATOM 2050 N N . ASN A 1 282 ? -2.763 4.915 4.738 1.00 96.75 282 ASN A N 1
ATOM 2051 C CA . ASN A 1 282 ? -3.752 5.804 5.323 1.00 96.75 282 ASN A CA 1
ATOM 2052 C C . ASN A 1 282 ? -5.141 5.687 4.679 1.00 96.75 282 ASN A C 1
ATOM 2054 O O . ASN A 1 282 ? -5.341 4.981 3.686 1.00 96.75 282 ASN A O 1
ATOM 2058 N N . ILE A 1 283 ? -6.103 6.386 5.278 1.00 95.75 283 ILE A N 1
ATOM 2059 C CA . ILE A 1 283 ? -7.402 6.710 4.708 1.00 95.75 283 ILE A CA 1
ATOM 2060 C C . ILE A 1 283 ? -7.366 8.122 4.122 1.00 95.75 283 ILE A C 1
ATOM 2062 O O . ILE A 1 283 ? -7.152 9.110 4.824 1.00 95.75 283 ILE A O 1
ATOM 2066 N N . VAL A 1 284 ? -7.595 8.217 2.823 1.00 93.44 284 VAL A N 1
ATOM 2067 C CA . VAL A 1 284 ? -7.500 9.465 2.058 1.00 93.44 284 VAL A CA 1
ATOM 2068 C C . VAL A 1 284 ? -8.659 9.546 1.066 1.00 93.44 284 VAL A C 1
ATOM 2070 O O . VAL A 1 284 ? -9.530 8.673 1.061 1.00 93.44 284 VAL A O 1
ATOM 2073 N N . GLY A 1 285 ? -8.736 10.616 0.275 1.00 89.38 285 GLY A N 1
ATOM 2074 C CA . GLY A 1 285 ? -9.771 10.769 -0.748 1.00 89.38 285 GLY A CA 1
ATOM 2075 C C . GLY A 1 285 ? -9.835 9.595 -1.728 1.00 89.38 285 GLY A C 1
ATOM 2076 O O . GLY A 1 285 ? -8.921 8.777 -1.826 1.00 89.38 285 GLY A O 1
ATOM 2077 N N . ASP A 1 286 ? -10.947 9.478 -2.441 1.00 86.38 286 ASP A N 1
ATOM 2078 C CA . ASP A 1 286 ? -11.193 8.375 -3.370 1.00 86.38 286 ASP A CA 1
ATOM 2079 C C . ASP A 1 286 ? -10.656 8.661 -4.782 1.00 86.38 286 ASP A C 1
ATOM 2081 O O . ASP A 1 286 ? -11.400 8.711 -5.761 1.00 86.38 286 ASP A O 1
ATOM 2085 N N . GLY A 1 287 ? -9.346 8.906 -4.866 1.00 81.31 287 GLY A N 1
ATOM 2086 C CA . GLY A 1 287 ? -8.627 9.139 -6.121 1.00 81.31 287 GLY A CA 1
ATOM 2087 C C . GLY A 1 287 ? -8.638 10.590 -6.611 1.00 81.31 287 GLY A C 1
ATOM 2088 O O . GLY A 1 287 ? -9.275 11.470 -6.018 1.00 81.31 287 GLY A O 1
ATOM 2089 N N . GLY A 1 288 ? -7.912 10.842 -7.706 1.00 74.38 288 GLY A N 1
ATOM 2090 C CA . GLY A 1 288 ? -7.848 12.140 -8.386 1.00 74.38 288 GLY A CA 1
ATOM 2091 C C . GLY A 1 288 ? -7.314 13.300 -7.534 1.00 74.38 288 GLY A C 1
ATOM 2092 O O . GLY A 1 288 ? -7.705 14.442 -7.768 1.00 74.38 288 GLY A O 1
ATOM 2093 N N . GLY A 1 289 ? -6.499 13.027 -6.509 1.00 77.69 289 GLY A N 1
ATOM 2094 C CA . GLY A 1 289 ? -6.011 14.040 -5.565 1.00 77.69 289 GLY A CA 1
ATOM 2095 C C . GLY A 1 289 ? -7.088 14.567 -4.608 1.00 77.69 289 GLY A C 1
ATOM 2096 O O . GLY A 1 289 ? -6.928 15.626 -3.999 1.00 77.69 289 GLY A O 1
ATOM 2097 N N . SER A 1 290 ? -8.218 13.864 -4.484 1.00 82.88 290 SER A N 1
ATOM 2098 C CA . SER A 1 290 ? -9.321 14.274 -3.615 1.00 82.88 290 SER A CA 1
ATOM 2099 C C . SER A 1 290 ? -8.992 14.141 -2.120 1.00 82.88 290 SER A C 1
ATOM 2101 O O . SER A 1 290 ? -7.990 13.547 -1.709 1.00 82.88 290 SER A O 1
ATOM 2103 N N . ALA A 1 291 ? -9.862 14.715 -1.282 1.00 87.69 291 ALA A N 1
ATOM 2104 C CA . ALA A 1 291 ? -9.714 14.716 0.169 1.00 87.69 291 ALA A CA 1
ATOM 2105 C C . ALA A 1 291 ? -10.880 13.998 0.865 1.00 87.69 291 ALA A C 1
ATOM 2107 O O . ALA A 1 291 ? -12.036 14.397 0.704 1.00 87.69 291 ALA A O 1
ATOM 2108 N N . ALA A 1 292 ? -10.587 13.015 1.721 1.00 90.25 292 ALA A N 1
ATOM 2109 C CA . ALA A 1 292 ? -11.587 12.441 2.622 1.00 90.25 292 ALA A CA 1
ATOM 2110 C C . ALA A 1 292 ? -11.865 13.409 3.784 1.00 90.25 292 ALA A C 1
ATOM 2112 O O . ALA A 1 292 ? -10.957 13.817 4.514 1.00 90.25 292 ALA A O 1
ATOM 2113 N N . THR A 1 293 ? -13.133 13.792 3.974 1.00 91.25 293 THR A N 1
ATOM 2114 C CA . THR A 1 293 ? -13.513 14.786 4.992 1.00 91.25 293 THR A CA 1
ATOM 2115 C C . THR A 1 293 ? -14.241 14.143 6.168 1.00 91.25 293 THR A C 1
ATOM 2117 O O . THR A 1 293 ? -15.420 13.787 6.078 1.00 91.25 293 THR A O 1
ATOM 2120 N N . PHE A 1 294 ? -13.583 14.096 7.323 1.00 92.00 294 PHE A N 1
ATOM 2121 C CA . PHE A 1 294 ? -14.127 13.553 8.570 1.00 92.00 294 PHE A CA 1
ATOM 2122 C C . PHE A 1 294 ? -14.763 14.624 9.457 1.00 92.00 294 PHE A C 1
ATOM 2124 O O . PHE A 1 294 ? -14.360 15.786 9.407 1.00 92.00 294 PHE A O 1
ATOM 2131 N N . ASN A 1 295 ? -15.736 14.270 10.302 1.00 92.50 295 ASN A N 1
ATOM 2132 C CA . ASN A 1 295 ? -16.318 15.189 11.293 1.00 92.50 295 ASN A CA 1
ATOM 2133 C C . ASN A 1 295 ? -15.334 15.550 12.424 1.00 92.50 295 ASN A C 1
ATOM 2135 O O . ASN A 1 295 ? -14.387 14.818 12.702 1.00 92.50 295 ASN A O 1
ATOM 2139 N N . LYS A 1 296 ? -15.603 16.654 13.135 1.00 93.06 296 LYS A N 1
ATOM 2140 C CA . LYS A 1 296 ? -14.935 16.952 14.417 1.00 93.06 296 LYS A CA 1
ATOM 2141 C C . LYS A 1 296 ? -15.214 15.846 15.439 1.00 93.06 296 LYS A C 1
ATOM 2143 O O . LYS A 1 296 ? -16.340 15.350 15.495 1.00 93.06 296 LYS A O 1
ATOM 2148 N N . GLY A 1 297 ? -14.225 15.511 16.258 1.00 94.25 297 GLY A N 1
ATOM 2149 C CA . GLY A 1 297 ? -14.257 14.387 17.193 1.00 94.25 297 GLY A CA 1
ATOM 2150 C C . GLY A 1 297 ? -13.839 13.051 16.572 1.00 94.25 297 GLY A C 1
ATOM 2151 O O . GLY A 1 297 ? -13.908 12.031 17.257 1.00 94.25 297 GLY A O 1
ATOM 2152 N N . SER A 1 298 ? -13.419 13.043 15.302 1.00 95.88 298 SER A N 1
ATOM 2153 C CA . SER A 1 298 ? -12.878 11.846 14.655 1.00 95.88 298 SER A CA 1
ATOM 2154 C C . SER A 1 298 ? -11.489 11.540 15.199 1.00 95.88 298 SER A C 1
ATOM 2156 O O . SER A 1 298 ? -10.656 12.437 15.320 1.00 95.88 298 SER A O 1
ATOM 2158 N N . SER A 1 299 ? -11.235 10.271 15.505 1.00 97.06 299 SER A N 1
ATOM 2159 C CA . SER A 1 299 ? -9.927 9.776 15.918 1.00 97.06 299 SER A CA 1
ATOM 2160 C C . SER A 1 299 ? -9.695 8.366 15.380 1.00 97.06 299 SER A C 1
ATOM 2162 O O . SER A 1 299 ? -10.542 7.480 15.535 1.00 97.06 299 SER A O 1
ATOM 2164 N N . LEU A 1 300 ? -8.547 8.174 14.739 1.00 97.06 300 LEU A N 1
ATOM 2165 C CA . LEU A 1 300 ? -8.092 6.920 14.151 1.00 97.06 300 LEU A CA 1
ATOM 2166 C C . LEU A 1 300 ? -6.685 6.632 14.658 1.00 97.06 300 LEU A C 1
ATOM 2168 O O . LEU A 1 300 ? -5.831 7.508 14.635 1.00 97.06 300 LEU A O 1
ATOM 2172 N N . THR A 1 301 ? -6.406 5.406 15.078 1.00 98.50 301 THR A N 1
ATOM 2173 C CA . THR A 1 301 ? -5.019 4.945 15.201 1.00 98.50 301 THR A CA 1
ATOM 2174 C C . THR A 1 301 ? -4.673 4.190 13.941 1.00 98.50 301 THR A C 1
ATOM 2176 O O . THR A 1 301 ? -5.314 3.189 13.651 1.00 98.50 30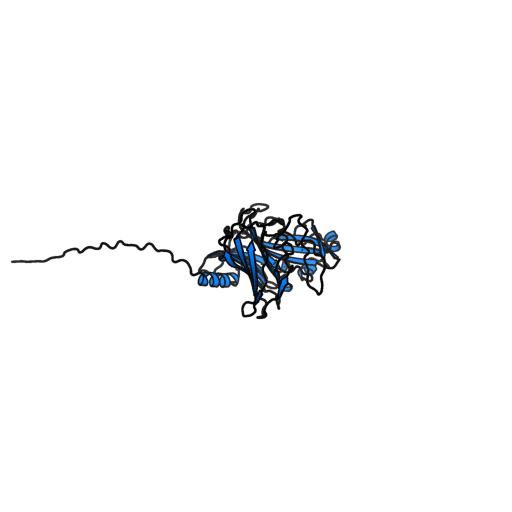1 THR A O 1
ATOM 2179 N N . VAL A 1 302 ? -3.657 4.641 13.222 1.00 98.69 302 VAL A N 1
ATOM 2180 C CA . VAL A 1 302 ? -3.089 3.963 12.063 1.00 98.69 302 VAL A CA 1
ATOM 2181 C C . VAL A 1 302 ? -1.980 3.029 12.535 1.00 98.69 302 VAL A C 1
ATOM 2183 O O . VAL A 1 302 ? -1.193 3.358 13.432 1.00 98.69 302 VAL A O 1
ATOM 2186 N N . LYS A 1 303 ? -1.914 1.832 11.950 1.00 98.81 303 LYS A N 1
ATOM 2187 C CA . LYS A 1 303 ? -0.813 0.891 12.161 1.00 98.81 303 LYS A CA 1
ATOM 2188 C C . LYS A 1 303 ? -0.378 0.265 10.847 1.00 98.81 303 LYS A C 1
ATOM 2190 O O . LYS A 1 303 ? -1.204 -0.306 10.135 1.00 98.81 303 LYS A O 1
ATOM 2195 N N . ILE A 1 304 ? 0.932 0.296 10.613 1.00 98.81 304 ILE A N 1
ATOM 2196 C CA . ILE A 1 304 ? 1.598 -0.353 9.482 1.00 98.81 304 ILE A CA 1
ATOM 2197 C C . ILE A 1 304 ? 2.482 -1.460 10.039 1.00 98.81 304 ILE A C 1
ATOM 2199 O O . ILE A 1 304 ? 3.478 -1.185 10.709 1.00 98.81 304 ILE A O 1
ATOM 2203 N N . ALA A 1 305 ? 2.097 -2.711 9.811 1.00 98.62 305 ALA A N 1
ATOM 2204 C CA . ALA A 1 305 ? 2.858 -3.888 10.218 1.00 98.62 305 ALA A CA 1
ATOM 2205 C C . ALA A 1 305 ? 3.630 -4.466 9.032 1.00 98.62 305 ALA A C 1
ATOM 2207 O O . ALA A 1 305 ? 3.058 -4.650 7.963 1.00 98.62 305 ALA A O 1
ATOM 2208 N N . LEU A 1 306 ? 4.911 -4.772 9.226 1.00 98.38 306 LEU A N 1
ATOM 2209 C CA . LEU A 1 306 ? 5.828 -5.179 8.168 1.00 98.38 306 LEU A CA 1
ATOM 2210 C C . LEU A 1 306 ? 6.272 -6.632 8.333 1.00 98.38 306 LEU A C 1
ATOM 2212 O O . LEU A 1 306 ? 6.438 -7.140 9.442 1.00 98.38 306 LEU A O 1
ATOM 2216 N N . THR A 1 307 ? 6.522 -7.281 7.201 1.00 97.94 307 THR A N 1
ATOM 2217 C CA . THR A 1 307 ? 7.324 -8.500 7.096 1.00 97.94 307 THR A CA 1
ATOM 2218 C C . THR A 1 307 ? 8.502 -8.205 6.180 1.00 97.94 307 THR A C 1
ATOM 2220 O O . THR A 1 307 ? 8.356 -8.201 4.960 1.00 97.94 307 THR A O 1
ATOM 2223 N N . ASP A 1 308 ? 9.672 -7.960 6.766 1.00 96.38 308 ASP A N 1
ATOM 2224 C CA . ASP A 1 308 ? 10.901 -7.611 6.039 1.00 96.38 308 ASP A CA 1
ATOM 2225 C C . ASP A 1 308 ? 12.055 -8.604 6.283 1.00 96.38 308 ASP A C 1
ATOM 2227 O O . ASP A 1 308 ? 13.201 -8.371 5.903 1.00 96.38 308 ASP A O 1
ATOM 2231 N N . GLY A 1 309 ? 11.743 -9.738 6.921 1.00 95.94 309 GLY A N 1
ATOM 2232 C CA . GLY A 1 309 ? 12.716 -10.764 7.300 1.00 95.94 309 GLY A CA 1
ATOM 2233 C C . GLY A 1 309 ? 13.514 -10.443 8.566 1.00 95.94 309 GLY A C 1
ATOM 2234 O O . GLY A 1 309 ? 14.420 -11.202 8.903 1.00 95.94 309 GLY A O 1
ATOM 2235 N N . THR A 1 310 ? 13.187 -9.359 9.274 1.00 96.44 310 THR A N 1
ATOM 2236 C CA . THR A 1 310 ? 13.869 -8.939 10.501 1.00 96.44 310 THR A CA 1
ATOM 2237 C C . THR A 1 310 ? 12.898 -8.825 11.680 1.00 96.44 310 THR A C 1
ATOM 2239 O O . THR A 1 310 ? 11.683 -8.933 11.527 1.00 96.44 310 THR A O 1
ATOM 2242 N N . THR A 1 311 ? 13.441 -8.612 12.881 1.00 97.56 311 THR A N 1
ATOM 2243 C CA . THR A 1 311 ? 12.671 -8.228 14.078 1.00 97.56 311 THR A CA 1
ATOM 2244 C C . THR A 1 311 ? 12.956 -6.789 14.516 1.00 97.56 311 THR A C 1
ATOM 2246 O O . THR A 1 311 ? 12.535 -6.358 15.595 1.00 97.56 311 THR A O 1
ATOM 2249 N N . THR A 1 312 ? 13.691 -6.039 13.694 1.00 98.25 312 THR A N 1
ATOM 2250 C CA . THR A 1 312 ? 14.131 -4.674 13.982 1.00 98.25 312 THR A CA 1
ATOM 2251 C C . THR A 1 312 ? 12.951 -3.723 13.865 1.00 98.25 312 THR A C 1
ATOM 2253 O O . THR A 1 312 ? 12.188 -3.800 12.909 1.00 98.25 312 THR A O 1
ATOM 2256 N N . ALA A 1 313 ? 12.796 -2.814 14.829 1.00 98.38 313 ALA A N 1
ATOM 2257 C CA . ALA A 1 313 ? 11.780 -1.773 14.729 1.00 98.38 313 ALA A CA 1
ATOM 2258 C C . ALA A 1 313 ? 12.019 -0.925 13.461 1.00 98.38 313 ALA A C 1
ATOM 2260 O O . ALA A 1 313 ? 13.151 -0.476 13.264 1.00 98.38 313 ALA A O 1
ATOM 2261 N N . PRO A 1 314 ? 10.998 -0.688 12.618 1.00 98.31 314 PRO A N 1
ATOM 2262 C CA . PRO A 1 314 ? 11.136 0.212 11.480 1.00 98.31 314 PRO A CA 1
ATOM 2263 C C . PRO A 1 314 ? 11.370 1.648 11.949 1.00 98.31 314 PRO A C 1
ATOM 2265 O O . PRO A 1 314 ? 11.074 2.005 13.090 1.00 98.31 314 PRO A O 1
ATOM 2268 N N . THR A 1 315 ? 11.852 2.505 11.058 1.00 98.31 315 THR A N 1
ATOM 2269 C CA . THR A 1 315 ? 11.965 3.938 11.355 1.00 98.31 315 THR A CA 1
ATOM 2270 C C . THR A 1 315 ? 10.691 4.657 10.923 1.00 98.31 315 THR A C 1
ATOM 2272 O O . THR A 1 315 ? 10.235 4.490 9.794 1.00 98.31 315 THR A O 1
ATOM 2275 N N . CYS A 1 316 ? 10.133 5.486 11.807 1.00 97.00 316 CYS A N 1
ATOM 2276 C CA . CYS A 1 316 ? 9.100 6.455 11.445 1.00 97.00 316 CYS A CA 1
ATOM 2277 C C . CYS A 1 316 ? 9.732 7.582 10.620 1.00 97.00 316 CYS A C 1
ATOM 2279 O O . CYS A 1 316 ? 10.488 8.387 11.169 1.00 97.00 316 CYS A O 1
ATOM 2281 N N . LEU A 1 317 ? 9.422 7.661 9.329 1.00 94.38 317 LEU A N 1
ATOM 2282 C CA . LEU A 1 317 ? 9.805 8.798 8.498 1.00 94.38 317 LEU A CA 1
ATOM 2283 C C . LEU A 1 317 ? 8.665 9.808 8.478 1.00 94.38 317 LEU A C 1
ATOM 2285 O O . LEU A 1 317 ? 7.567 9.474 8.055 1.00 94.38 317 LEU A O 1
ATOM 2289 N N . SER A 1 318 ? 8.917 11.025 8.952 1.00 89.62 318 SER A N 1
ATOM 2290 C CA . SER A 1 318 ? 7.968 12.138 8.847 1.00 89.62 318 SER A CA 1
ATOM 2291 C C . SER A 1 318 ? 8.012 12.771 7.463 1.00 89.62 318 SER A C 1
ATOM 2293 O O . SER A 1 318 ? 9.094 12.908 6.894 1.00 89.62 318 SER A O 1
ATOM 2295 N N . ASN A 1 319 ? 6.859 13.248 6.995 1.00 85.94 319 ASN A N 1
ATOM 2296 C CA . ASN A 1 319 ? 6.696 13.893 5.690 1.00 85.94 319 ASN A CA 1
ATOM 2297 C C . ASN A 1 319 ? 7.213 13.012 4.539 1.00 85.94 319 ASN A C 1
ATOM 2299 O O . ASN A 1 319 ? 7.966 13.456 3.670 1.00 85.94 319 ASN A O 1
ATOM 2303 N N . ALA A 1 320 ? 6.886 11.725 4.620 1.00 85.69 320 ALA A N 1
ATOM 2304 C CA . ALA A 1 320 ? 7.344 10.691 3.700 1.00 85.69 320 ALA A CA 1
ATOM 2305 C C . ALA A 1 320 ? 6.176 10.005 2.978 1.00 85.69 320 ALA A C 1
ATOM 2307 O O . ALA A 1 320 ? 6.368 8.953 2.372 1.00 85.69 320 ALA A O 1
ATOM 2308 N N . GLY A 1 321 ? 4.977 10.587 3.067 1.00 84.88 321 GLY A N 1
ATOM 2309 C CA . GLY A 1 321 ? 3.810 10.112 2.342 1.00 84.88 321 GLY A CA 1
ATOM 2310 C C . GLY A 1 321 ? 3.955 10.303 0.834 1.00 84.88 321 GLY A C 1
ATOM 2311 O O . GLY A 1 321 ? 4.478 11.323 0.395 1.00 84.88 321 GLY A O 1
ATOM 2312 N N . THR A 1 322 ? 3.518 9.319 0.056 1.00 86.88 322 THR A N 1
ATOM 2313 C CA . THR A 1 322 ? 3.686 9.219 -1.403 1.00 86.88 322 THR A CA 1
ATOM 2314 C C . THR A 1 322 ? 2.394 9.380 -2.189 1.00 86.88 322 THR A C 1
ATOM 2316 O O . THR A 1 322 ? 2.461 9.742 -3.359 1.00 86.88 322 THR A O 1
ATOM 2319 N N . THR A 1 323 ? 1.237 9.164 -1.560 1.00 87.81 323 THR A N 1
ATOM 2320 C CA . THR A 1 323 ? -0.064 9.461 -2.177 1.00 87.81 323 THR A CA 1
ATOM 2321 C C . THR A 1 323 ? -0.241 10.956 -2.432 1.00 87.81 323 THR A C 1
ATOM 2323 O O . THR A 1 323 ? 0.187 11.776 -1.616 1.00 87.81 323 THR A O 1
ATOM 2326 N N . GLY A 1 324 ? -0.902 11.309 -3.536 1.00 83.81 324 GLY A N 1
ATOM 2327 C CA . GLY A 1 324 ? -1.391 12.663 -3.803 1.00 83.81 324 GLY A CA 1
ATOM 2328 C C . GLY A 1 324 ? -2.748 12.976 -3.156 1.00 83.81 324 GLY A C 1
ATOM 2329 O O . GLY A 1 324 ? -3.131 14.142 -3.073 1.00 83.81 324 GLY A O 1
ATOM 2330 N N . GLU A 1 325 ? -3.493 11.974 -2.679 1.00 87.62 325 GLU A N 1
ATOM 2331 C CA . GLU A 1 325 ? -4.741 12.197 -1.945 1.00 87.62 325 GLU A CA 1
ATOM 2332 C C . GLU A 1 325 ? -4.499 12.665 -0.512 1.00 87.62 325 GLU A C 1
ATOM 2334 O O . GLU A 1 325 ? -3.419 12.518 0.064 1.00 87.62 325 GLU A O 1
ATOM 2339 N N . THR A 1 326 ? -5.549 13.225 0.089 1.00 90.44 326 THR A N 1
ATOM 2340 C CA . THR A 1 326 ? -5.459 13.779 1.439 1.00 90.44 326 THR A CA 1
ATOM 2341 C C . THR A 1 326 ? -6.631 13.406 2.340 1.00 90.44 326 THR A C 1
ATOM 2343 O O . THR A 1 326 ? -7.653 12.866 1.906 1.00 90.44 326 THR A O 1
ATOM 2346 N N . ASN A 1 327 ? -6.498 13.721 3.625 1.00 92.50 327 ASN A N 1
ATOM 2347 C CA . ASN A 1 327 ? -7.607 13.836 4.559 1.00 92.50 327 ASN A CA 1
ATOM 2348 C C . ASN A 1 327 ? -7.456 15.083 5.449 1.00 92.50 327 ASN A C 1
ATOM 2350 O O . ASN A 1 327 ? -6.404 15.721 5.485 1.00 92.50 327 ASN A O 1
ATOM 2354 N N . ASN A 1 328 ? -8.521 15.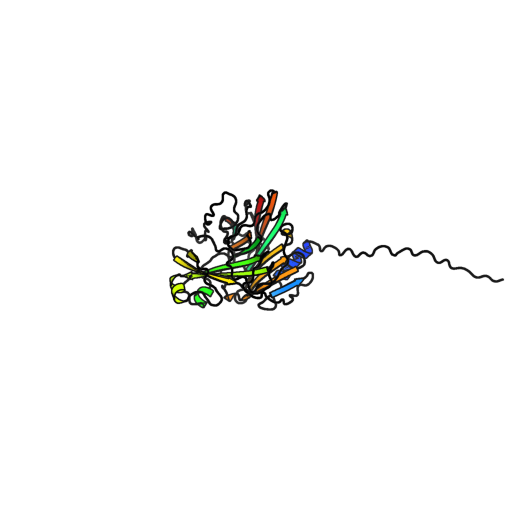440 6.168 1.00 92.19 328 ASN A N 1
ATOM 2355 C CA . ASN A 1 328 ? -8.584 16.645 7.004 1.00 92.19 328 ASN A CA 1
ATOM 2356 C C . ASN A 1 328 ? -8.274 16.418 8.503 1.00 92.19 328 ASN A C 1
ATOM 2358 O O . ASN A 1 328 ? -8.755 17.183 9.352 1.00 92.19 328 ASN A O 1
ATOM 2362 N N . LEU A 1 329 ? -7.555 15.347 8.844 1.00 93.25 329 LEU A N 1
ATOM 2363 C CA . LEU A 1 329 ? -7.135 15.027 10.209 1.00 93.25 329 LEU A CA 1
ATOM 2364 C C . LEU A 1 329 ? -5.775 15.671 10.541 1.00 93.25 329 LEU A C 1
ATOM 2366 O O . LEU A 1 329 ? -5.130 16.321 9.723 1.00 93.25 329 LEU A O 1
ATOM 2370 N N . THR A 1 330 ? -5.350 15.519 11.794 1.00 93.94 330 THR A N 1
ATOM 2371 C CA . THR A 1 330 ? -4.049 15.970 12.304 1.00 93.94 330 THR A CA 1
ATOM 2372 C C . THR A 1 330 ? -3.227 14.776 12.764 1.00 93.94 330 THR A C 1
ATOM 2374 O O . THR A 1 330 ? -3.673 14.048 13.654 1.00 93.94 330 THR A O 1
ATOM 2377 N N . LEU A 1 331 ? -2.013 14.626 12.227 1.00 94.19 331 LEU A N 1
ATOM 2378 C CA . LEU A 1 331 ? -1.054 13.608 12.654 1.00 94.19 331 LEU A CA 1
ATOM 2379 C C . LEU A 1 331 ? -0.613 13.810 14.111 1.00 94.19 331 LEU A C 1
ATOM 2381 O O . LEU A 1 331 ? -0.136 14.871 14.515 1.00 94.19 331 LEU A O 1
ATOM 2385 N N . GLY A 1 332 ? -0.699 12.742 14.889 1.00 95.81 332 GLY A N 1
ATOM 2386 C CA . GLY A 1 332 ? -0.049 12.586 16.180 1.00 95.81 332 GLY A CA 1
ATOM 2387 C C . GLY A 1 332 ? 1.399 12.114 16.038 1.00 95.81 332 GLY A C 1
ATOM 2388 O O . GLY A 1 332 ? 1.974 12.049 14.951 1.00 95.81 332 GLY A O 1
ATOM 2389 N N . LYS A 1 333 ? 2.019 11.761 17.167 1.00 97.00 333 LYS A N 1
ATOM 2390 C CA . LYS A 1 333 ? 3.393 11.246 17.186 1.00 97.00 333 LYS A CA 1
ATOM 2391 C C . LYS A 1 333 ? 3.447 9.809 16.658 1.00 97.00 333 LYS A C 1
ATOM 2393 O O . LYS A 1 333 ? 2.745 8.946 17.180 1.00 97.00 333 LYS A O 1
ATOM 2398 N N . CYS A 1 334 ? 4.348 9.544 15.713 1.00 98.25 334 CYS A N 1
ATOM 2399 C CA . CYS A 1 334 ? 4.665 8.183 15.287 1.00 98.25 334 CYS A CA 1
ATOM 2400 C C . CYS A 1 334 ? 5.556 7.452 16.295 1.00 98.25 334 CYS A C 1
ATOM 2402 O O . CYS A 1 334 ? 6.501 8.009 16.864 1.00 98.25 334 CYS A O 1
ATOM 2404 N N . THR A 1 335 ? 5.238 6.182 16.511 1.00 98.56 335 THR A N 1
ATOM 2405 C CA . THR A 1 335 ? 5.985 5.249 17.351 1.00 98.56 335 THR A CA 1
ATOM 2406 C C . THR A 1 335 ? 6.329 4.007 16.548 1.00 98.56 335 THR A C 1
ATOM 2408 O O . THR A 1 335 ? 5.532 3.566 15.725 1.00 98.56 335 THR A O 1
ATOM 2411 N N . ALA A 1 336 ? 7.508 3.440 16.793 1.00 98.44 336 ALA A N 1
ATOM 2412 C CA . ALA A 1 336 ? 7.961 2.214 16.154 1.00 98.44 336 ALA A CA 1
ATOM 2413 C C . ALA A 1 336 ? 8.106 1.090 17.179 1.00 98.44 336 ALA A C 1
ATOM 2415 O O . ALA A 1 336 ? 8.443 1.322 18.340 1.00 98.44 336 ALA A O 1
ATOM 2416 N N . SER A 1 337 ? 7.853 -0.138 16.751 1.00 98.38 337 SER A N 1
ATOM 2417 C CA . SER A 1 337 ? 7.982 -1.345 17.563 1.00 98.38 337 SER A CA 1
ATOM 2418 C C . SER A 1 337 ? 8.630 -2.450 16.742 1.00 98.38 337 SER A C 1
ATOM 2420 O O . SER A 1 337 ? 8.245 -2.674 15.599 1.00 98.38 337 SER A O 1
ATOM 2422 N N . GLY A 1 338 ? 9.619 -3.132 17.320 1.00 97.75 338 GLY A N 1
ATOM 2423 C CA . GLY A 1 338 ? 10.210 -4.342 16.744 1.00 97.75 338 GLY A CA 1
ATOM 2424 C C . GLY A 1 338 ? 9.451 -5.602 17.165 1.00 97.75 338 GLY A C 1
ATOM 2425 O O . GLY A 1 338 ? 8.313 -5.536 17.629 1.00 97.75 338 GLY A O 1
ATOM 2426 N N . GLY A 1 339 ? 10.109 -6.753 17.057 1.00 96.19 339 GLY A N 1
ATOM 2427 C CA . GLY A 1 339 ? 9.564 -8.061 17.431 1.00 96.19 339 GLY A CA 1
ATOM 2428 C C . GLY A 1 339 ? 9.189 -8.913 16.221 1.00 96.19 339 GLY A C 1
ATOM 2429 O O . GLY A 1 339 ? 9.652 -8.663 15.117 1.00 96.19 339 GLY A O 1
ATOM 2430 N N . SER A 1 340 ? 8.357 -9.938 16.421 1.00 92.38 340 SER A N 1
ATOM 2431 C CA . SER A 1 340 ? 7.954 -10.872 15.352 1.00 92.38 340 SER A CA 1
ATOM 2432 C C . SER A 1 340 ? 7.171 -10.213 14.213 1.00 92.38 340 SER A C 1
ATOM 2434 O O . SER A 1 340 ? 7.048 -10.782 13.134 1.00 92.38 340 SER A O 1
ATOM 2436 N N . THR A 1 341 ? 6.599 -9.038 14.471 1.00 93.19 341 THR A N 1
ATOM 2437 C CA . THR A 1 341 ? 5.889 -8.229 13.483 1.00 93.19 341 THR A CA 1
ATOM 2438 C C . THR A 1 341 ? 6.255 -6.767 13.718 1.00 93.19 341 THR A C 1
ATOM 2440 O O . THR A 1 341 ? 5.534 -6.062 14.436 1.00 93.19 341 THR A O 1
ATOM 2443 N N . PRO A 1 342 ? 7.404 -6.315 13.186 1.00 98.19 342 PRO A N 1
ATOM 2444 C CA . PRO A 1 342 ? 7.808 -4.927 13.306 1.00 98.19 342 PRO A CA 1
ATOM 2445 C C . PRO A 1 342 ? 6.745 -3.991 12.727 1.00 98.19 342 PRO A C 1
ATOM 2447 O O . PRO A 1 342 ? 6.065 -4.328 11.759 1.00 98.19 342 PRO A O 1
ATOM 2450 N N . SER A 1 343 ? 6.543 -2.828 13.337 1.00 98.69 343 SER A N 1
ATOM 2451 C CA . SER A 1 343 ? 5.483 -1.907 12.925 1.00 98.69 343 SER A CA 1
ATOM 2452 C C . SER A 1 343 ? 5.755 -0.463 13.319 1.00 98.69 343 SER A C 1
ATOM 2454 O O . SER A 1 343 ? 6.520 -0.203 14.250 1.00 98.69 343 SER A O 1
ATOM 2456 N N . ILE A 1 344 ? 5.080 0.463 12.637 1.00 98.81 344 ILE A N 1
ATOM 2457 C CA . ILE A 1 344 ? 4.850 1.816 13.148 1.00 98.81 344 ILE A CA 1
ATOM 2458 C C . ILE A 1 344 ? 3.373 2.021 13.481 1.00 98.81 344 ILE A C 1
ATOM 2460 O O . ILE A 1 344 ? 2.498 1.356 12.919 1.00 98.81 344 ILE A O 1
ATOM 2464 N N . SER A 1 345 ? 3.094 2.954 14.387 1.00 98.69 345 SER A N 1
ATOM 2465 C CA . SER A 1 345 ? 1.740 3.396 14.699 1.00 98.69 345 SER A CA 1
ATOM 2466 C C . SER A 1 345 ? 1.702 4.864 15.105 1.00 98.69 345 SER A C 1
ATOM 2468 O O . SER A 1 345 ? 2.616 5.362 15.771 1.00 98.69 345 SER A O 1
ATOM 2470 N N . PHE A 1 346 ? 0.634 5.540 14.701 1.00 98.44 346 PHE A N 1
ATOM 2471 C CA . PHE A 1 346 ? 0.354 6.941 14.988 1.00 98.44 346 PHE A CA 1
ATOM 2472 C C . PHE A 1 346 ? -1.159 7.150 15.057 1.00 98.44 346 PHE A C 1
ATOM 2474 O O . PHE A 1 346 ? -1.929 6.378 14.494 1.00 98.44 346 PHE A O 1
ATOM 2481 N N . THR A 1 347 ? -1.590 8.178 15.781 1.00 97.88 347 THR A N 1
ATOM 2482 C CA . THR A 1 347 ? -3.002 8.577 15.829 1.00 97.88 347 THR A CA 1
ATOM 2483 C C . THR A 1 347 ? -3.219 9.768 14.918 1.00 97.88 347 THR A C 1
ATOM 2485 O O . THR A 1 347 ? -2.365 10.641 14.858 1.00 97.88 347 THR A O 1
ATOM 2488 N N . GLU A 1 348 ? -4.377 9.842 14.288 1.00 95.88 348 GLU A N 1
ATOM 2489 C CA . GLU A 1 348 ? -4.873 11.004 13.569 1.00 95.88 348 GLU A CA 1
ATOM 2490 C C . GLU A 1 348 ? -6.191 11.456 14.170 1.00 95.88 348 GLU A C 1
ATOM 2492 O O . GLU A 1 348 ? -7.025 10.627 14.534 1.00 95.88 348 GLU A O 1
ATOM 2497 N N . SER A 1 349 ? -6.389 12.766 14.305 1.00 95.38 349 SER A N 1
ATOM 2498 C CA . SER A 1 349 ? -7.626 13.285 14.894 1.00 95.38 349 SER A CA 1
ATOM 2499 C C . SER A 1 349 ? -8.031 14.663 14.390 1.00 95.38 349 SER A C 1
ATOM 2501 O O . SER A 1 349 ? -7.199 15.416 13.881 1.00 95.38 349 SER A O 1
ATOM 2503 N N . ARG A 1 350 ? -9.317 14.982 14.548 1.00 90.75 350 ARG A N 1
ATOM 2504 C CA . ARG A 1 350 ? -9.922 16.275 14.215 1.00 90.75 350 ARG A CA 1
ATOM 2505 C C . ARG A 1 350 ? -10.809 16.787 15.338 1.00 90.75 350 ARG A C 1
ATOM 2507 O O . ARG A 1 350 ? -11.558 15.974 15.920 1.00 90.75 350 ARG A O 1
#

Foldseek 3Di:
DDDDDDDDDDDDPPPDDPPPPVPADDPVLLVVCLVLLLPDDDPDFWKWKDFPPDSDTDHDDFFAADPAFFFFAAAFPDDDPPATQGDQDPPVDDDFKPFSLFHKKWFAPFQFFKKKKAWQDWWQWAFPDFWKKKKKKFAWDKDFPLCVVQPAPIKTKIKIWMWTQFTDHPDDGDTGIKTWMKIKIWGFPVVCVVRPDGPQWDFPVDWHADPNTITTITMHIGTIDDDDRDGSNQRNQWMWMWGADQQAWTKIWIGGRRMIMMGIDGCSVGVSSVPGGIIDIDMFGRGPLEGGEIDAGIKTKIKMWTDRPFQDWTDIDGSNHGGSTIYRWHWADKDWGGGPITMIMTMTHD

pLDDT: mean 85.45, std 18.53, range [34.81, 98.81]

Secondary structure (DSSP, 8-state):
----------------------PPPPHHHHHHHHHHHHHSPPSSSEEEEEETT---PEE-PPBPPP-----PPP-----BTTB-PPPPP--S--S--EETTBSEEEE-SS--SEEEEEEEEEES--EEES-EEEEEEEPPEE--HHHHHTT-SSEEEEEEEEEES----SSSSPPS-EEEEEEEEEEEHHHHHHH-SPTT-EEEEEEEEETTEEEEEEEEE--BEE-PPPPGGGGGGEEEEEEE-TTSEEEEEEEETTEEEEEEEEGGGTTGGGT--EEEEEEEESSTT-EEEEPTT-EEEEEEEEESS--SPPEEEET----S-EES-EE---EEE-SSS-EEEEEEE-